Protein AF-0000000085026449 (afdb_homodimer)

Nearest PDB structures (foldseek):
  7ogw-assembly1_A  TM=5.507E-01  e=2.846E-02  Neisseria meningitidis
  4y91-assembly1_F  TM=5.673E-01  e=2.846E-02  Thermotoga maritima MSB8
  5szd-assembly1_A  TM=5.325E-01  e=5.396E-02  Aquifex aeolicus VF5
  6gwk-assembly1_C  TM=5.387E-01  e=1.240E-01  Caulobacter vibrioides CB15
  6gwk-assembly3_O  TM=5.456E-01  e=1.820E-01  Caulobacter vibrioides CB15

Solvent-accessible surface area (backbone atoms only — not comparable to full-atom values): 14171 Å² total; per-residue (Å²): 128,82,81,78,79,78,78,77,77,77,72,73,76,72,74,71,73,73,70,71,75,76,74,73,50,64,68,58,50,49,51,51,48,53,51,46,43,58,55,47,66,69,49,51,71,71,50,47,51,53,51,51,51,42,50,50,52,35,52,49,50,53,36,32,56,45,26,65,76,55,50,61,69,40,40,32,35,34,64,46,97,86,67,45,78,44,68,32,30,29,69,40,71,47,65,66,32,27,32,32,31,62,92,82,53,78,45,79,38,53,35,84,59,50,40,80,55,78,82,128,130,82,83,78,80,76,78,77,75,77,72,73,74,72,74,70,74,74,69,73,73,75,74,71,51,64,66,58,51,50,52,51,48,52,50,48,44,57,56,48,66,68,51,50,72,71,51,47,51,51,51,52,50,41,50,51,53,35,51,49,50,53,35,32,56,45,25,66,74,56,50,61,72,40,40,32,34,35,64,46,95,85,68,45,76,44,68,30,29,29,69,39,69,45,63,66,32,29,32,32,30,61,90,84,51,78,45,80,39,52,34,85,59,50,40,79,55,80,84,129

Foldseek 3Di:
DPPDDPPPPPPPPPPPPPPPDPPPPPVVVVVVVVVVVVVVVPDDPVVVVVVVVVVVVVVLVVQQVLLVVDDFQFWKWFQDPVRDIDIFTFHDGDSQWTWTDPPVDIDTHRSVRIDTDDDD/DPPPDDPPPPPPPPPPPPPPDPPPPPVVVVVVVVVVVVVVVPDDPVVVVVVVVVVVVVVLVVQQVLLVVDDFQFKKWFADPVRDIDIFTFHDGDSQWTWTDPPVDIDTHRSVRIDTDDDD

pLDDT: mean 83.06, std 21.2, range [33.56, 98.5]

Sequence (240 aa):
MPPKKRKQDDSDAEATDAKPAPEIDKAQMRRSIAFITQCISRCTQEELDLVLEAVDKRQDRLLLLAANAFKPGDTVTWTDKRGNQERGTVKKVNQKTVAVTNHHAEWTISPVLLKKVERKMPPKKRKQDDSDAEATDAKPAPEIDKAQMRRSIAFITQCISRCTQEELDLVLEAVDKRQDRLLLLAANAFKPGDTVTWTDKRGNQERGTVKKVNQKTVAVTNHHAEWTISPVLLKKVERK

Structure (mmCIF, N/CA/C/O backbone):
data_AF-0000000085026449-model_v1
#
loop_
_entity.id
_entity.type
_entity.pdbx_description
1 polymer 'KOW domain-containing protein'
#
loop_
_atom_site.group_PDB
_atom_site.id
_atom_site.type_symbol
_atom_site.label_atom_id
_atom_site.label_alt_id
_atom_site.label_comp_id
_atom_site.label_asym_id
_atom_site.label_entity_id
_atom_site.label_seq_id
_atom_site.pdbx_PDB_ins_code
_atom_site.Cartn_x
_atom_site.Cartn_y
_atom_site.Cartn_z
_atom_site.occupancy
_atom_site.B_iso_or_equiv
_atom_site.auth_seq_id
_atom_site.auth_comp_id
_atom_site.auth_asym_id
_atom_site.auth_atom_id
_atom_site.pdbx_PDB_model_num
ATOM 1 N N . MET A 1 1 ? 16.594 -62.875 -46.812 1 36.5 1 MET A N 1
ATOM 2 C CA . MET A 1 1 ? 17.484 -61.75 -46.531 1 36.5 1 MET A CA 1
ATOM 3 C C . MET A 1 1 ? 17 -61 -45.281 1 36.5 1 MET A C 1
ATOM 5 O O . MET A 1 1 ? 15.828 -60.656 -45.188 1 36.5 1 MET A O 1
ATOM 9 N N . PRO A 1 2 ? 17.594 -61.156 -44.094 1 47.72 2 PRO A N 1
ATOM 10 C CA . PRO A 1 2 ? 17.031 -60.719 -42.812 1 47.72 2 PRO A CA 1
ATOM 11 C C . PRO A 1 2 ? 16.797 -59.188 -42.75 1 47.72 2 PRO A C 1
ATOM 13 O O . PRO A 1 2 ? 17.484 -58.438 -43.438 1 47.72 2 PRO A O 1
ATOM 16 N N . PRO A 1 3 ? 15.516 -58.781 -42.5 1 48.47 3 PRO A N 1
ATOM 17 C CA . PRO A 1 3 ? 15.188 -57.344 -42.531 1 48.47 3 PRO A CA 1
ATOM 18 C C . PRO A 1 3 ? 16.125 -56.5 -41.688 1 48.47 3 PRO A C 1
ATOM 20 O O . PRO A 1 3 ? 16.703 -57 -40.719 1 48.47 3 PRO A O 1
ATOM 23 N N . LYS A 1 4 ? 16.797 -55.438 -42.25 1 46.06 4 LYS A N 1
ATOM 24 C CA . LYS A 1 4 ? 17.734 -54.5 -41.688 1 46.06 4 LYS A CA 1
ATOM 25 C C . LYS A 1 4 ? 17.141 -53.781 -40.469 1 46.06 4 LYS A C 1
ATOM 27 O O . LYS A 1 4 ? 15.977 -53.406 -40.469 1 46.06 4 LYS A O 1
ATOM 32 N N . LYS A 1 5 ? 17.703 -54.094 -39.281 1 46.94 5 LYS A N 1
ATOM 33 C CA . LYS A 1 5 ? 17.438 -53.469 -38 1 46.94 5 LYS A CA 1
ATOM 34 C C . LYS A 1 5 ? 17.484 -51.938 -38.125 1 46.94 5 LYS A C 1
ATOM 36 O O . LYS A 1 5 ? 18.484 -51.375 -38.594 1 46.94 5 LYS A O 1
ATOM 41 N N . ARG A 1 6 ? 16.297 -51.281 -38.25 1 45.19 6 ARG A N 1
ATOM 42 C CA . ARG A 1 6 ? 16.234 -49.844 -38.25 1 45.19 6 ARG A CA 1
ATOM 43 C C . ARG A 1 6 ? 16.906 -49.281 -37 1 45.19 6 ARG A C 1
ATOM 45 O O . ARG A 1 6 ? 16.594 -49.688 -35.875 1 45.19 6 ARG A O 1
ATOM 52 N N . LYS A 1 7 ? 18.094 -48.656 -37.125 1 40.81 7 LYS A N 1
ATOM 53 C CA . LYS A 1 7 ? 18.844 -47.906 -36.125 1 40.81 7 LYS A CA 1
ATOM 54 C C . LYS A 1 7 ? 17.984 -46.812 -35.5 1 40.81 7 LYS A C 1
ATOM 56 O O . LYS A 1 7 ? 17.391 -46 -36.219 1 40.81 7 LYS A O 1
ATOM 61 N N . GLN A 1 8 ? 17.375 -47.094 -34.344 1 33.56 8 GLN A N 1
ATOM 62 C CA . GLN A 1 8 ? 16.688 -46.125 -33.5 1 33.56 8 GLN A CA 1
ATOM 63 C C . GLN A 1 8 ? 17.594 -44.938 -33.188 1 33.56 8 GLN A C 1
ATOM 65 O O . GLN A 1 8 ? 18.656 -45.125 -32.594 1 33.56 8 GLN A O 1
ATOM 70 N N . ASP A 1 9 ? 17.719 -43.938 -34.031 1 35.53 9 ASP A N 1
ATOM 71 C CA . ASP A 1 9 ? 18.391 -42.656 -33.781 1 35.53 9 ASP A CA 1
ATOM 72 C C . ASP A 1 9 ? 17.922 -42.062 -32.438 1 35.53 9 ASP A C 1
ATOM 74 O O . ASP A 1 9 ? 16.734 -41.75 -32.281 1 35.53 9 ASP A O 1
ATOM 78 N N . ASP A 1 10 ? 18.484 -42.469 -31.297 1 37.34 10 ASP A N 1
ATOM 79 C CA . ASP A 1 10 ? 18.344 -41.812 -30 1 37.34 10 ASP A CA 1
ATOM 80 C C . ASP A 1 10 ? 18.609 -40.312 -30.125 1 37.34 10 ASP A C 1
ATOM 82 O O . ASP A 1 10 ? 19.766 -39.906 -30.25 1 37.34 10 ASP A O 1
ATOM 86 N N . SER A 1 11 ? 17.812 -39.594 -30.891 1 37.12 11 SER A N 1
ATOM 87 C CA . SER A 1 11 ? 17.953 -38.156 -30.844 1 37.12 11 SER A CA 1
ATOM 88 C C . SER A 1 11 ? 17.953 -37.656 -29.406 1 37.12 11 SER A C 1
ATOM 90 O O . SER A 1 11 ? 16.953 -37.812 -28.688 1 37.12 11 SER A O 1
ATOM 92 N N . ASP A 1 12 ? 19.094 -37.688 -28.734 1 36.72 12 ASP A N 1
ATOM 93 C CA . ASP A 1 12 ? 19.328 -37 -27.469 1 36.72 12 ASP A CA 1
ATOM 94 C C . ASP A 1 12 ? 18.688 -35.625 -27.469 1 36.72 12 ASP A C 1
ATOM 96 O O . ASP A 1 12 ? 19.047 -34.781 -28.281 1 36.72 12 ASP A O 1
ATOM 100 N N . ALA A 1 13 ? 17.344 -35.531 -27.172 1 40.5 13 ALA A N 1
ATOM 101 C CA . ALA A 1 13 ? 16.734 -34.25 -26.828 1 40.5 13 ALA A CA 1
ATOM 102 C C . ALA A 1 13 ? 17.656 -33.438 -25.938 1 40.5 13 ALA A C 1
ATOM 104 O O . ALA A 1 13 ? 18.031 -33.875 -24.859 1 40.5 13 ALA A O 1
ATOM 105 N N . GLU A 1 14 ? 18.625 -32.688 -26.562 1 40.47 14 GLU A N 1
ATOM 106 C CA . GLU A 1 14 ? 19.391 -31.688 -25.828 1 40.47 14 GLU A CA 1
ATOM 107 C C . GLU A 1 14 ? 18.5 -30.891 -24.891 1 40.47 14 GLU A C 1
ATOM 109 O O . GLU A 1 14 ? 17.547 -30.25 -25.328 1 40.47 14 GLU A O 1
ATOM 114 N N . ALA A 1 15 ? 18.25 -31.391 -23.656 1 41.84 15 ALA A N 1
ATOM 115 C CA . ALA A 1 15 ? 17.719 -30.531 -22.609 1 41.84 15 ALA A CA 1
ATOM 116 C C . ALA A 1 15 ? 18.281 -29.125 -22.703 1 41.84 15 ALA A C 1
ATOM 118 O O . ALA A 1 15 ? 19.5 -28.922 -22.578 1 41.84 15 ALA A O 1
ATOM 119 N N . THR A 1 16 ? 17.734 -28.328 -23.641 1 40.38 16 THR A N 1
ATOM 120 C CA . THR A 1 16 ? 18.094 -26.922 -23.625 1 40.38 16 THR A CA 1
ATOM 121 C C . THR A 1 16 ? 18.141 -26.391 -22.188 1 40.38 16 THR A C 1
ATOM 123 O O . THR A 1 16 ? 17.156 -26.5 -21.453 1 40.38 16 THR A O 1
ATOM 126 N N . ASP A 1 17 ? 19.234 -26.438 -21.547 1 39.75 17 ASP A N 1
ATOM 127 C CA . ASP A 1 17 ? 19.469 -25.703 -20.297 1 39.75 17 ASP A CA 1
ATOM 128 C C . ASP A 1 17 ? 18.844 -24.312 -20.359 1 39.75 17 ASP A C 1
ATOM 130 O O . ASP A 1 17 ? 19.312 -23.453 -21.094 1 39.75 17 ASP A O 1
ATOM 134 N N . ALA A 1 18 ? 17.484 -24.156 -20.391 1 43.53 18 ALA A N 1
ATOM 135 C CA . ALA A 1 18 ? 16.953 -22.812 -20.203 1 43.53 18 ALA A CA 1
ATOM 136 C C . ALA A 1 18 ? 17.797 -22.031 -19.188 1 43.53 18 ALA A C 1
ATOM 138 O O . ALA A 1 18 ? 17.969 -22.453 -18.047 1 43.53 18 ALA A O 1
ATOM 139 N N . LYS A 1 19 ? 18.828 -21.328 -19.609 1 47.06 19 LYS A N 1
ATOM 140 C CA . LYS A 1 19 ? 19.609 -20.422 -18.781 1 47.06 19 LYS A CA 1
ATOM 141 C C . LYS A 1 19 ? 18.703 -19.672 -17.797 1 47.06 19 LYS A C 1
ATOM 143 O O . LYS A 1 19 ? 17.641 -19.172 -18.172 1 47.06 19 LYS A O 1
ATOM 148 N N . PRO A 1 20 ? 18.797 -19.938 -16.469 1 46.19 20 PRO A N 1
ATOM 149 C CA . PRO A 1 20 ? 17.969 -19.172 -15.531 1 46.19 20 PRO A CA 1
ATOM 150 C C . PRO A 1 20 ? 17.891 -17.688 -15.898 1 46.19 20 PRO A C 1
ATOM 152 O O . PRO A 1 20 ? 18.812 -17.156 -16.516 1 46.19 20 PRO A O 1
ATOM 155 N N . ALA A 1 21 ? 16.641 -17.125 -15.984 1 49.94 21 ALA A N 1
ATOM 156 C CA . ALA A 1 21 ? 16.422 -15.695 -16.172 1 49.94 21 ALA A CA 1
ATOM 157 C C . ALA A 1 21 ? 17.547 -14.875 -15.555 1 49.94 21 ALA A C 1
ATOM 159 O O . ALA A 1 21 ? 18.156 -15.297 -14.57 1 49.94 21 ALA A O 1
ATOM 160 N N . PRO A 1 22 ? 18.234 -14.055 -16.266 1 47.03 22 PRO A N 1
ATOM 161 C CA . PRO A 1 22 ? 19.328 -13.242 -15.742 1 47.03 22 PRO A CA 1
ATOM 162 C C . PRO A 1 22 ? 19.078 -12.766 -14.312 1 47.03 22 PRO A C 1
ATOM 164 O O . PRO A 1 22 ? 17.953 -12.438 -13.961 1 47.03 22 PRO A O 1
ATOM 167 N N . GLU A 1 23 ? 19.719 -13.305 -13.305 1 51.03 23 GLU A N 1
ATOM 168 C CA . GLU A 1 23 ? 19.734 -12.727 -11.961 1 51.03 23 GLU A CA 1
ATOM 169 C C . GLU A 1 23 ? 19.625 -11.211 -12.016 1 51.03 23 GLU A C 1
ATOM 171 O O . GLU A 1 23 ? 20.469 -10.539 -12.625 1 51.03 23 GLU A O 1
ATOM 176 N N . ILE A 1 24 ? 18.453 -10.734 -12.211 1 55.91 24 ILE A N 1
ATOM 177 C CA . ILE A 1 24 ? 18.328 -9.297 -12.031 1 55.91 24 ILE A CA 1
ATOM 178 C C . ILE A 1 24 ? 19.312 -8.812 -10.977 1 55.91 24 ILE A C 1
ATOM 180 O O . ILE A 1 24 ? 19.344 -9.328 -9.859 1 55.91 24 ILE A O 1
ATOM 184 N N . ASP A 1 25 ? 20.359 -8.148 -11.414 1 66.12 25 ASP A N 1
ATOM 185 C CA . ASP A 1 25 ? 21.406 -7.574 -10.578 1 66.12 25 ASP A CA 1
ATOM 186 C C . ASP A 1 25 ? 20.812 -6.863 -9.367 1 66.12 25 ASP A C 1
ATOM 188 O O . ASP A 1 25 ? 20.047 -5.914 -9.508 1 66.12 25 ASP A O 1
ATOM 192 N N . LYS A 1 26 ? 20.766 -7.621 -8.289 1 72.31 26 LYS A N 1
ATOM 193 C CA . LYS A 1 26 ? 20.359 -7.059 -7.004 1 72.31 26 LYS A CA 1
ATOM 194 C C . LYS A 1 26 ? 20.781 -5.598 -6.883 1 72.31 26 LYS A C 1
ATOM 196 O O . LYS A 1 26 ? 20.047 -4.777 -6.324 1 72.31 26 LYS A O 1
ATOM 201 N N . ALA A 1 27 ? 21.938 -5.344 -7.445 1 75.69 27 ALA A N 1
ATOM 202 C CA . ALA A 1 27 ? 22.422 -3.965 -7.383 1 75.69 27 ALA A CA 1
ATOM 203 C C . ALA A 1 27 ? 21.531 -3.033 -8.195 1 75.69 27 ALA A C 1
ATOM 205 O O . ALA A 1 27 ? 21.234 -1.917 -7.766 1 75.69 27 ALA A O 1
ATOM 206 N N . GLN A 1 28 ? 21.109 -3.453 -9.398 1 75.38 28 GLN A N 1
ATOM 207 C CA . GLN A 1 28 ? 20.219 -2.641 -10.227 1 75.38 28 GLN A CA 1
ATOM 208 C C . GLN A 1 28 ? 18.844 -2.494 -9.586 1 75.38 28 GLN A C 1
ATOM 210 O O . GLN A 1 28 ? 18.234 -1.427 -9.656 1 75.38 28 GLN A O 1
ATOM 215 N N . MET A 1 29 ? 18.516 -3.537 -8.945 1 77 29 MET A N 1
ATOM 216 C CA . MET A 1 29 ? 17.219 -3.516 -8.258 1 77 29 MET A CA 1
ATOM 217 C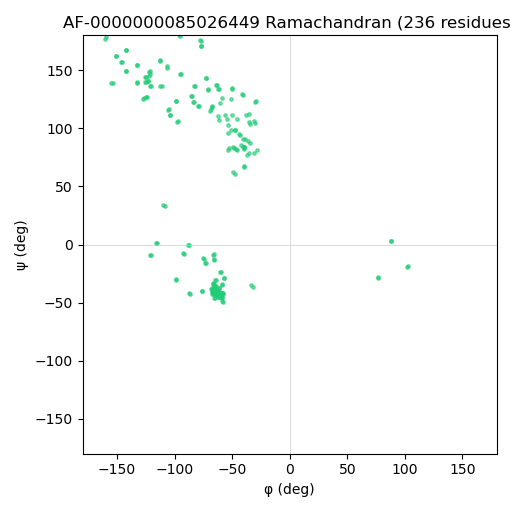 C . MET A 1 29 ? 17.234 -2.486 -7.129 1 77 29 MET A C 1
ATOM 219 O O . MET A 1 29 ? 16.266 -1.749 -6.953 1 77 29 MET A O 1
ATOM 223 N N . ARG A 1 30 ? 18.359 -2.533 -6.5 1 80 30 ARG A N 1
ATOM 224 C CA . ARG A 1 30 ? 18.484 -1.598 -5.383 1 80 30 ARG A CA 1
ATOM 225 C C . ARG A 1 30 ? 18.469 -0.155 -5.879 1 80 30 ARG A C 1
ATOM 227 O O . ARG A 1 30 ? 17.891 0.723 -5.242 1 80 30 ARG A O 1
ATOM 234 N N . ARG A 1 31 ? 19.109 0.043 -7 1 84.06 31 ARG A N 1
ATOM 235 C CA . ARG A 1 31 ? 19.141 1.397 -7.543 1 84.06 31 ARG A CA 1
ATOM 236 C C . ARG A 1 31 ? 17.766 1.844 -8.008 1 84.06 31 ARG A C 1
ATOM 238 O O . ARG A 1 31 ? 17.375 2.998 -7.805 1 84.06 31 ARG A O 1
ATOM 245 N N . SER A 1 32 ? 17.078 0.877 -8.57 1 85.62 32 SER A N 1
ATOM 246 C CA . SER A 1 32 ? 15.727 1.189 -9.039 1 85.62 32 SER A CA 1
ATOM 247 C C . SER A 1 32 ? 14.797 1.516 -7.875 1 85.62 32 SER A C 1
ATOM 249 O O . SER A 1 32 ? 14.008 2.461 -7.945 1 85.62 32 SER A O 1
ATOM 251 N N . ILE A 1 33 ? 15.039 0.842 -6.797 1 92.06 33 ILE A N 1
ATOM 252 C CA . ILE A 1 33 ? 14.156 1.049 -5.656 1 92.06 33 ILE A CA 1
ATOM 253 C C . ILE A 1 33 ? 14.492 2.375 -4.977 1 92.06 33 ILE A C 1
ATOM 255 O O . ILE A 1 33 ? 13.594 3.094 -4.527 1 92.06 33 ILE A O 1
ATOM 259 N N . ALA A 1 34 ? 15.75 2.619 -4.906 1 92.44 34 ALA A N 1
ATOM 260 C CA . ALA A 1 34 ? 16.172 3.895 -4.332 1 92.44 34 ALA A CA 1
ATOM 261 C C . ALA A 1 34 ? 15.562 5.066 -5.102 1 92.44 34 ALA A C 1
ATOM 263 O O . ALA A 1 34 ? 15.094 6.035 -4.504 1 92.44 34 ALA A O 1
ATOM 264 N N . PHE A 1 35 ? 15.562 4.918 -6.359 1 91.31 35 PHE A N 1
ATOM 265 C CA . PHE A 1 35 ? 14.992 5.961 -7.207 1 91.31 35 PHE A CA 1
ATOM 266 C C . PHE A 1 35 ? 13.492 6.074 -6.984 1 91.31 35 PHE A C 1
ATOM 268 O O . PHE A 1 35 ? 12.961 7.18 -6.828 1 91.31 35 PHE A O 1
ATOM 275 N N . ILE A 1 36 ? 12.781 5.02 -6.945 1 95.19 36 ILE A N 1
ATOM 276 C CA . ILE A 1 36 ? 11.336 5 -6.73 1 95.19 36 ILE A CA 1
ATOM 277 C C . ILE A 1 36 ? 11.008 5.641 -5.383 1 95.19 36 ILE A C 1
ATOM 279 O O . ILE A 1 36 ? 10.102 6.473 -5.293 1 95.19 36 ILE A O 1
ATOM 283 N N . THR A 1 37 ? 11.828 5.305 -4.434 1 95.12 37 THR A N 1
ATOM 284 C CA . THR A 1 37 ? 11.602 5.832 -3.09 1 95.12 37 THR A CA 1
ATOM 285 C C . THR A 1 37 ? 11.773 7.348 -3.064 1 95.12 37 THR A C 1
ATOM 287 O O . THR A 1 37 ? 11 8.055 -2.42 1 95.12 37 THR A O 1
ATOM 290 N N . GLN A 1 38 ? 12.758 7.781 -3.73 1 93.94 38 GLN A N 1
ATOM 291 C CA . GLN A 1 38 ? 12.984 9.219 -3.812 1 93.94 38 GLN A CA 1
ATOM 292 C C . GLN A 1 38 ? 11.797 9.922 -4.473 1 93.94 38 GLN A C 1
ATOM 294 O O . GLN A 1 38 ? 11.359 10.984 -4.012 1 93.94 38 GLN A O 1
ATOM 299 N N . CYS A 1 39 ? 11.32 9.367 -5.5 1 94.56 39 CYS A N 1
ATOM 300 C CA . CYS A 1 39 ? 10.172 9.945 -6.18 1 94.56 39 CYS A CA 1
ATOM 301 C C . CYS A 1 39 ? 8.938 9.93 -5.273 1 94.56 39 CYS A C 1
ATOM 303 O O . CYS A 1 39 ? 8.203 10.914 -5.211 1 94.56 39 CYS A O 1
ATOM 305 N N . ILE A 1 40 ? 8.773 8.875 -4.555 1 96.88 40 ILE A N 1
ATOM 306 C CA . ILE A 1 40 ? 7.609 8.703 -3.697 1 96.88 40 ILE A CA 1
ATOM 307 C C . ILE A 1 40 ? 7.625 9.758 -2.592 1 96.88 40 ILE A C 1
ATOM 309 O O . ILE A 1 40 ? 6.57 10.25 -2.178 1 96.88 40 ILE A O 1
ATOM 313 N N . SER A 1 41 ? 8.82 10.148 -2.203 1 95.31 41 SER A N 1
ATOM 314 C CA . SER A 1 41 ? 8.961 11.102 -1.104 1 95.31 41 SER A CA 1
ATOM 315 C C . SER A 1 41 ? 8.398 12.469 -1.479 1 95.31 41 SER A C 1
ATOM 317 O O . SER A 1 41 ? 8.195 13.32 -0.614 1 95.31 41 SER A O 1
ATOM 319 N N . ARG A 1 42 ? 8.039 12.703 -2.676 1 93.25 42 ARG A N 1
ATOM 320 C CA . ARG A 1 42 ? 7.531 13.992 -3.137 1 93.25 42 ARG A CA 1
ATOM 321 C C . ARG A 1 42 ? 6.082 13.867 -3.598 1 93.25 42 ARG A C 1
ATOM 323 O O . ARG A 1 42 ? 5.473 14.859 -4.008 1 93.25 42 ARG A O 1
ATOM 330 N N . CYS A 1 43 ? 5.559 12.773 -3.5 1 94.88 43 CYS A N 1
ATOM 331 C CA . CYS A 1 43 ? 4.223 12.516 -4.023 1 94.88 43 CYS A CA 1
ATOM 332 C C . CYS A 1 43 ? 3.158 13.18 -3.154 1 94.88 43 CYS A C 1
ATOM 334 O O . CYS A 1 43 ? 3.297 13.227 -1.931 1 94.88 43 CYS A O 1
ATOM 336 N N . THR A 1 44 ? 2.186 13.648 -3.822 1 94.06 44 THR A N 1
ATOM 337 C CA . THR A 1 44 ? 0.969 14.07 -3.143 1 94.06 44 THR A CA 1
ATOM 338 C C . THR A 1 44 ? 0.123 12.867 -2.738 1 94.06 44 THR A C 1
ATOM 340 O O . THR A 1 44 ? 0.426 11.734 -3.119 1 94.06 44 THR A O 1
ATOM 343 N N . GLN A 1 45 ? -0.865 13.109 -1.984 1 94.5 45 GLN A N 1
ATOM 344 C CA . GLN A 1 45 ? -1.763 12.023 -1.594 1 94.5 45 GLN A CA 1
ATOM 345 C C . GLN A 1 45 ? -2.406 11.375 -2.814 1 94.5 45 GLN A C 1
ATOM 347 O O . GLN A 1 45 ? -2.531 10.156 -2.879 1 94.5 45 GLN A O 1
ATOM 352 N N . GLU A 1 46 ? -2.791 12.219 -3.701 1 93.81 46 GLU A N 1
ATOM 353 C CA . GLU A 1 46 ? -3.4 11.695 -4.922 1 93.81 46 GLU A CA 1
ATOM 354 C C . GLU A 1 46 ? -2.438 10.773 -5.668 1 93.81 46 GLU A C 1
ATOM 356 O O . GLU A 1 46 ? -2.84 9.727 -6.168 1 93.81 46 GLU A O 1
ATOM 361 N N . GLU A 1 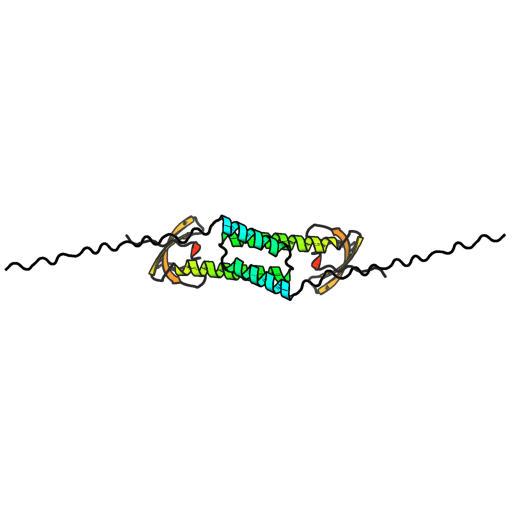47 ? -1.26 11.172 -5.738 1 95 47 GLU A N 1
ATOM 362 C CA . GLU A 1 47 ? -0.243 10.367 -6.406 1 95 47 GLU A CA 1
ATOM 363 C C . GLU A 1 47 ? 0.028 9.07 -5.645 1 95 47 GLU A C 1
ATOM 365 O O . GLU A 1 47 ? 0.239 8.023 -6.25 1 95 47 GLU A O 1
ATOM 370 N N . LEU A 1 48 ? 0.088 9.086 -4.344 1 97.75 48 LEU A N 1
ATOM 371 C CA . LEU A 1 48 ? 0.293 7.895 -3.529 1 97.75 48 LEU A CA 1
ATOM 372 C C . LEU A 1 48 ? -0.805 6.867 -3.783 1 97.75 48 LEU A C 1
ATOM 374 O O . LEU A 1 48 ? -0.545 5.66 -3.789 1 97.75 48 LEU A O 1
ATOM 378 N N . ASP A 1 49 ? -1.971 7.414 -4.023 1 97.31 49 ASP A N 1
ATOM 379 C CA . ASP A 1 49 ? -3.08 6.52 -4.348 1 97.31 49 ASP A CA 1
ATOM 380 C C . ASP A 1 49 ? -2.814 5.762 -5.648 1 97.31 49 ASP A C 1
ATOM 382 O O . ASP A 1 49 ? -3.111 4.57 -5.746 1 97.31 49 ASP A O 1
ATOM 386 N N . LEU A 1 50 ? -2.301 6.449 -6.566 1 96.75 50 LEU A N 1
ATOM 387 C CA . LEU A 1 50 ? -1.976 5.816 -7.84 1 96.75 50 LEU A CA 1
ATOM 388 C C . LEU A 1 50 ? -0.85 4.801 -7.672 1 96.75 50 LEU A C 1
ATOM 390 O O . LEU A 1 50 ? -0.861 3.744 -8.305 1 96.75 50 LEU A O 1
ATOM 394 N N . VAL A 1 51 ? 0.117 5.125 -6.867 1 98.12 51 VAL A N 1
ATOM 395 C CA . VAL A 1 51 ? 1.206 4.199 -6.582 1 98.12 51 VAL A CA 1
ATOM 396 C C . VAL A 1 51 ? 0.646 2.918 -5.965 1 98.12 51 VAL A C 1
ATOM 398 O O . VAL A 1 51 ? 1.001 1.813 -6.383 1 98.12 51 VAL A O 1
ATOM 401 N N . LEU A 1 52 ? -0.249 3.082 -5.023 1 98.44 52 LEU A N 1
ATOM 402 C CA . LEU A 1 52 ? -0.837 1.929 -4.348 1 98.44 52 LEU A CA 1
A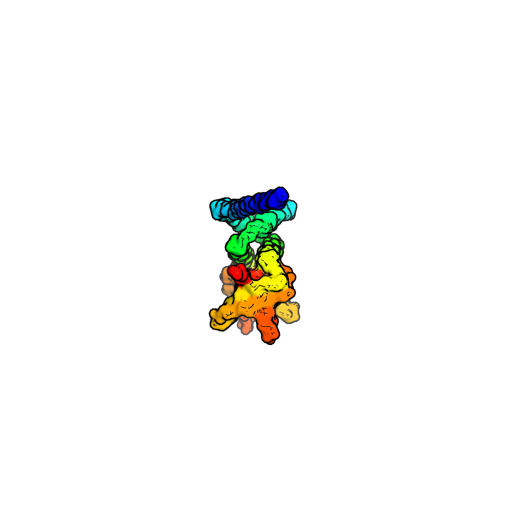TOM 403 C C . LEU A 1 52 ? -1.641 1.079 -5.324 1 98.44 52 LEU A C 1
ATOM 405 O O . LEU A 1 52 ? -1.628 -0.151 -5.242 1 98.44 52 LEU A O 1
ATOM 409 N N . GLU A 1 53 ? -2.279 1.73 -6.242 1 98.31 53 GLU A N 1
ATOM 410 C CA . GLU A 1 53 ? -2.996 1 -7.285 1 98.31 53 GLU A CA 1
ATOM 411 C C . GLU A 1 53 ? -2.039 0.177 -8.141 1 98.31 53 GLU A C 1
ATOM 413 O O . GLU A 1 53 ? -2.332 -0.973 -8.477 1 98.31 53 GLU A O 1
ATOM 418 N N . ALA A 1 54 ? -0.968 0.77 -8.477 1 98.19 54 ALA A N 1
ATOM 419 C CA . ALA A 1 54 ? 0.042 0.077 -9.273 1 98.19 54 ALA A CA 1
ATOM 420 C C . ALA A 1 54 ? 0.601 -1.129 -8.523 1 98.19 54 ALA A C 1
ATOM 422 O O . ALA A 1 54 ? 0.859 -2.176 -9.125 1 98.19 54 ALA A O 1
ATOM 423 N N . VAL A 1 55 ? 0.845 -0.959 -7.258 1 98.5 55 VAL A N 1
ATOM 424 C CA . VAL A 1 55 ? 1.338 -2.062 -6.438 1 98.5 55 VAL A CA 1
ATOM 425 C C . VAL A 1 55 ? 0.326 -3.207 -6.449 1 98.5 55 VAL A C 1
ATOM 427 O O . VAL A 1 55 ? 0.699 -4.371 -6.609 1 98.5 55 VAL A O 1
ATOM 430 N N . ASP A 1 56 ? -0.927 -2.865 -6.297 1 98.25 56 ASP A N 1
ATOM 431 C CA . ASP A 1 56 ? -1.982 -3.875 -6.312 1 98.25 56 ASP A CA 1
ATOM 432 C C . ASP A 1 56 ? -1.97 -4.66 -7.625 1 98.25 56 ASP A C 1
ATOM 434 O O . ASP A 1 56 ? -2.031 -5.891 -7.617 1 98.25 56 ASP A O 1
ATOM 438 N N . LYS A 1 57 ? -1.941 -3.932 -8.664 1 98.12 57 LYS A N 1
ATOM 439 C CA . LYS A 1 57 ? -1.905 -4.562 -9.984 1 98.12 57 LYS A CA 1
ATOM 440 C C . LYS A 1 57 ? -0.686 -5.473 -10.117 1 98.12 57 LYS A C 1
ATOM 442 O O . LYS A 1 57 ? -0.783 -6.57 -10.672 1 98.12 57 LYS A O 1
ATOM 447 N N . ARG A 1 58 ? 0.445 -5.031 -9.648 1 98.06 58 ARG A N 1
ATOM 448 C CA . ARG A 1 58 ? 1.667 -5.824 -9.719 1 98.06 58 ARG A CA 1
ATOM 449 C C . ARG A 1 58 ? 1.55 -7.086 -8.875 1 98.06 58 ARG A C 1
ATOM 451 O O . ARG A 1 58 ? 1.996 -8.156 -9.281 1 98.06 58 ARG A O 1
ATOM 458 N N . GLN A 1 59 ? 0.958 -6.984 -7.758 1 97.31 59 GLN A N 1
ATOM 459 C CA . GLN A 1 59 ? 0.747 -8.156 -6.906 1 97.31 59 GLN A CA 1
ATOM 460 C C . GLN A 1 59 ? -0.164 -9.172 -7.59 1 97.31 59 GLN A C 1
ATOM 462 O O . GLN A 1 59 ? 0.102 -10.375 -7.547 1 97.31 59 GLN A O 1
ATOM 467 N N . ASP A 1 60 ? -1.188 -8.641 -8.195 1 96.94 60 ASP A N 1
ATOM 468 C CA . ASP A 1 60 ? -2.068 -9.516 -8.961 1 96.94 60 ASP A CA 1
ATOM 469 C C . ASP A 1 60 ? -1.298 -10.242 -10.062 1 96.94 60 ASP A C 1
ATOM 471 O O . ASP A 1 60 ? -1.502 -11.438 -10.289 1 96.94 60 ASP A O 1
ATOM 475 N N . ARG A 1 61 ? -0.544 -9.492 -10.695 1 97.06 61 ARG A N 1
ATOM 476 C CA . ARG A 1 61 ? 0.234 -10.062 -11.789 1 97.06 61 ARG A CA 1
ATOM 477 C C . ARG A 1 61 ? 1.176 -11.148 -11.273 1 97.06 61 ARG A C 1
ATOM 479 O O . ARG A 1 61 ? 1.342 -12.188 -11.922 1 97.06 61 ARG A O 1
ATOM 486 N N . LEU A 1 62 ? 1.774 -10.93 -10.164 1 96.31 62 LEU A N 1
ATOM 487 C CA . LEU A 1 62 ? 2.672 -11.922 -9.578 1 96.31 62 LEU A CA 1
ATOM 488 C C . LEU A 1 62 ? 1.917 -13.195 -9.219 1 96.31 62 LEU A C 1
ATOM 490 O O . LEU A 1 62 ? 2.43 -14.297 -9.406 1 96.31 62 LEU A O 1
ATOM 494 N N . LEU A 1 63 ? 0.687 -13.031 -8.711 1 96.25 63 LEU A N 1
ATOM 495 C CA . LEU A 1 63 ? -0.148 -14.18 -8.391 1 96.25 63 LEU A CA 1
ATOM 496 C C . LEU A 1 63 ? -0.52 -14.953 -9.648 1 96.25 63 LEU A C 1
ATOM 498 O O . LEU A 1 63 ? -0.501 -16.188 -9.656 1 96.25 63 LEU A O 1
ATOM 502 N N . LEU A 1 64 ? -0.855 -14.172 -10.641 1 96.44 64 LEU A N 1
ATOM 503 C CA . LEU A 1 64 ? -1.207 -14.789 -11.914 1 96.44 64 LEU A CA 1
ATOM 504 C C . LEU A 1 64 ? -0.042 -15.602 -12.469 1 96.44 64 LEU A C 1
ATOM 506 O O . LEU A 1 64 ? -0.234 -16.719 -12.945 1 96.44 64 LEU A O 1
ATOM 510 N N . LEU A 1 65 ? 1.146 -15.062 -12.398 1 95.31 65 LEU A N 1
ATOM 511 C CA . LEU A 1 65 ? 2.336 -15.766 -12.867 1 95.31 65 LEU A CA 1
ATOM 512 C C . LEU A 1 65 ? 2.553 -17.047 -12.07 1 95.31 65 LEU A C 1
ATOM 514 O O . LEU A 1 65 ? 2.883 -18.094 -12.641 1 95.31 65 LEU A O 1
ATOM 518 N N . ALA A 1 66 ? 2.422 -16.984 -10.773 1 95.81 66 ALA A N 1
ATOM 519 C CA . ALA A 1 66 ? 2.549 -18.172 -9.922 1 95.81 66 ALA A CA 1
ATOM 520 C C . ALA A 1 66 ? 1.491 -19.219 -10.273 1 95.81 66 ALA A C 1
ATOM 522 O O . ALA A 1 66 ? 1.786 -20.406 -10.328 1 95.81 66 ALA A O 1
ATOM 523 N N . ALA A 1 67 ? 0.257 -18.766 -10.477 1 96.62 67 ALA A N 1
ATOM 524 C CA . ALA A 1 67 ? -0.838 -19.672 -10.812 1 96.62 67 ALA A CA 1
ATOM 525 C C . ALA A 1 67 ? -0.569 -20.391 -12.125 1 96.62 67 ALA A C 1
ATOM 527 O O . ALA A 1 67 ? -0.903 -21.578 -12.273 1 96.62 67 ALA A O 1
ATOM 528 N N . ASN A 1 68 ? 0.015 -19.719 -13.078 1 95.62 68 ASN A N 1
ATOM 529 C CA . ASN A 1 68 ? 0.271 -20.266 -14.406 1 95.62 68 ASN A CA 1
ATOM 530 C C . ASN A 1 68 ? 1.283 -21.406 -14.359 1 95.62 68 ASN A C 1
ATOM 532 O O . ASN A 1 68 ? 1.485 -22.109 -15.352 1 95.62 68 ASN A O 1
ATOM 536 N N . ALA A 1 69 ? 1.912 -21.516 -13.281 1 95.12 69 ALA A N 1
ATOM 537 C CA . ALA A 1 69 ? 2.85 -22.625 -13.117 1 95.12 69 ALA A CA 1
ATOM 538 C C . ALA A 1 69 ? 2.111 -23.938 -12.898 1 95.12 69 ALA A C 1
ATOM 540 O O . ALA A 1 69 ? 2.713 -25.016 -12.945 1 95.12 69 ALA A O 1
ATOM 541 N N . PHE A 1 70 ? 0.786 -23.859 -12.633 1 97 70 PHE A N 1
ATOM 542 C CA . PHE A 1 70 ? -0.017 -25.047 -12.344 1 97 70 PHE A CA 1
ATOM 543 C C . PHE A 1 70 ? -1.021 -25.297 -13.461 1 97 70 PHE A C 1
ATOM 545 O O . PHE A 1 70 ? -1.362 -24.391 -14.219 1 97 70 PHE A O 1
ATOM 552 N N . LYS A 1 71 ? -1.495 -26.516 -13.57 1 96.75 71 LYS A N 1
ATOM 553 C CA . LYS A 1 71 ? -2.557 -26.938 -14.484 1 96.75 71 LYS A CA 1
ATOM 554 C C . LYS A 1 71 ? -3.477 -27.969 -13.828 1 96.75 71 LYS A C 1
ATOM 556 O O . LYS A 1 71 ? -3.051 -28.719 -12.953 1 96.75 71 LYS A O 1
ATOM 561 N N . PRO A 1 72 ? -4.711 -27.891 -14.297 1 97.19 72 PRO A N 1
ATOM 562 C CA . PRO A 1 72 ? -5.582 -28.953 -13.789 1 97.19 72 PRO A CA 1
ATOM 563 C C . PRO A 1 72 ? -4.973 -30.344 -13.938 1 97.19 72 PRO A C 1
ATOM 565 O O . PRO A 1 72 ? -4.398 -30.656 -14.984 1 97.19 72 PRO A O 1
ATOM 568 N N . GLY A 1 73 ? -5.023 -31.156 -12.961 1 96.44 73 GLY A N 1
ATOM 569 C CA . GLY A 1 73 ? -4.449 -32.5 -12.984 1 96.44 73 GLY A CA 1
ATOM 570 C C . GLY A 1 73 ? -3.125 -32.594 -12.242 1 96.44 73 GLY A C 1
ATOM 571 O O . GLY A 1 73 ? -2.68 -33.688 -11.898 1 96.44 73 GLY A O 1
ATOM 572 N N . ASP A 1 74 ? -2.48 -31.422 -12.039 1 96.69 74 ASP A N 1
ATOM 573 C CA . ASP A 1 74 ? -1.222 -31.422 -11.305 1 96.69 74 ASP A CA 1
ATOM 574 C C . ASP A 1 74 ? -1.43 -31.891 -9.867 1 96.69 74 ASP A C 1
ATOM 576 O O . ASP A 1 74 ? -2.422 -31.531 -9.227 1 96.69 74 ASP A O 1
ATOM 580 N N . THR A 1 75 ? -0.486 -32.75 -9.398 1 97.19 75 THR A N 1
ATOM 581 C CA . THR A 1 75 ? -0.451 -33.094 -7.98 1 97.19 75 THR A CA 1
ATOM 582 C C . THR A 1 75 ? 0.348 -32.031 -7.199 1 97.19 75 THR A C 1
ATOM 584 O O . THR A 1 75 ? 1.463 -31.688 -7.586 1 97.19 75 THR A O 1
ATOM 587 N N . VAL A 1 76 ? -0.261 -31.5 -6.152 1 97.25 76 VAL A N 1
ATOM 588 C CA . VAL A 1 76 ? 0.375 -30.422 -5.414 1 97.25 76 VAL A CA 1
ATOM 589 C C . VAL A 1 76 ? 0.318 -30.703 -3.916 1 97.25 76 VAL A C 1
ATOM 591 O O . VAL A 1 76 ? -0.492 -31.531 -3.465 1 97.25 76 VAL A O 1
ATOM 594 N N . THR A 1 77 ? 1.229 -30.156 -3.154 1 97.06 77 THR A N 1
ATOM 595 C CA . THR A 1 77 ? 1.264 -30.203 -1.696 1 97.06 77 THR A CA 1
ATOM 596 C C . THR A 1 77 ? 1.251 -28.797 -1.098 1 97.06 77 THR A C 1
ATOM 598 O O . THR A 1 77 ? 1.669 -27.844 -1.746 1 97.06 77 THR A O 1
ATOM 601 N N . TRP A 1 78 ? 0.72 -28.594 0.005 1 96.5 78 TRP A N 1
ATOM 602 C CA . TRP A 1 78 ? 0.736 -27.344 0.779 1 96.5 78 TRP A CA 1
ATOM 603 C C . TRP A 1 78 ? 0.635 -27.641 2.273 1 96.5 78 TRP A C 1
ATOM 605 O O . TRP A 1 78 ? 0.37 -28.781 2.674 1 96.5 78 TRP A O 1
ATOM 615 N N . THR A 1 79 ? 1.017 -26.625 3.039 1 94.88 79 THR A N 1
ATOM 616 C CA . THR A 1 79 ? 0.9 -26.734 4.488 1 94.88 79 THR A CA 1
ATOM 617 C C . THR A 1 79 ? -0.361 -26.031 4.984 1 94.88 79 THR A C 1
ATOM 619 O O . THR A 1 79 ? -0.579 -24.859 4.688 1 94.88 79 THR A O 1
ATOM 622 N N . ASP A 1 80 ? -1.146 -26.828 5.66 1 87.12 80 ASP A N 1
ATOM 623 C CA . ASP A 1 80 ? -2.379 -26.219 6.16 1 87.12 80 ASP A CA 1
ATOM 624 C C . ASP A 1 80 ? -2.111 -25.359 7.395 1 87.12 80 ASP A C 1
ATOM 626 O O . ASP A 1 80 ? -0.96 -25.188 7.801 1 87.12 80 ASP A O 1
ATOM 630 N N . LYS A 1 81 ? -3.062 -24.703 7.875 1 88.75 81 LYS A N 1
ATOM 631 C CA . LYS A 1 81 ? -2.947 -23.781 9 1 88.75 81 LYS A CA 1
ATOM 632 C C . LYS A 1 81 ? -2.439 -24.5 10.25 1 88.75 81 LYS A C 1
ATOM 634 O O . LYS A 1 81 ? -1.898 -23.875 11.156 1 88.75 81 LYS A O 1
ATOM 639 N N . ARG A 1 82 ? -2.619 -25.781 10.336 1 90.94 82 ARG A N 1
ATOM 640 C CA . ARG A 1 82 ? -2.184 -26.578 11.477 1 90.94 82 ARG A CA 1
ATOM 641 C C . ARG A 1 82 ? -0.75 -27.062 11.289 1 90.94 82 ARG A C 1
ATOM 643 O O . ARG A 1 82 ? -0.204 -27.75 12.156 1 90.94 82 ARG A O 1
ATOM 650 N N . GLY A 1 83 ? -0.151 -26.734 10.227 1 92 83 GLY A N 1
ATOM 651 C CA . GLY A 1 83 ? 1.22 -27.125 9.945 1 92 83 GLY A CA 1
ATOM 652 C C . GLY A 1 83 ? 1.325 -28.469 9.258 1 92 83 GLY A C 1
ATOM 653 O O . GLY A 1 83 ? 2.428 -28.984 9.039 1 92 83 GLY A O 1
ATOM 654 N N . ASN A 1 84 ? 0.176 -29.016 8.977 1 92.69 84 ASN A N 1
ATOM 655 C CA . ASN A 1 84 ? 0.17 -30.312 8.312 1 92.69 84 ASN A CA 1
ATOM 656 C C . ASN A 1 84 ? 0.361 -30.172 6.809 1 92.69 84 ASN A C 1
ATOM 658 O O . ASN A 1 84 ? -0.188 -29.266 6.191 1 92.69 84 ASN A O 1
ATOM 662 N N . GLN A 1 85 ? 1.176 -31.016 6.359 1 94.12 85 GLN A N 1
ATOM 663 C CA . GLN A 1 85 ? 1.343 -31.078 4.91 1 94.12 85 GLN A CA 1
ATOM 664 C C . GLN A 1 85 ? 0.197 -31.844 4.258 1 94.12 85 GLN A C 1
ATOM 666 O O . GLN A 1 85 ? -0.053 -33 4.59 1 94.12 85 GLN A O 1
ATOM 671 N N . GLU A 1 86 ? -0.555 -31.172 3.375 1 93.88 86 GLU A N 1
ATOM 672 C CA . GLU A 1 86 ? -1.646 -31.781 2.627 1 93.88 86 GLU A CA 1
ATOM 673 C C . GLU A 1 86 ? -1.262 -32 1.166 1 93.88 86 GLU A C 1
ATOM 675 O O . GLU A 1 86 ? -0.36 -31.328 0.651 1 93.88 86 GLU A O 1
ATOM 680 N N . ARG A 1 87 ? -1.906 -33.031 0.629 1 94.81 87 ARG A N 1
ATOM 681 C CA . ARG A 1 87 ? -1.704 -33.344 -0.781 1 94.81 87 ARG A CA 1
ATOM 682 C C . ARG A 1 87 ? -3.031 -33.375 -1.531 1 94.81 87 ARG A C 1
ATOM 684 O O . ARG A 1 87 ? -4.039 -33.844 -1 1 94.81 87 ARG A O 1
ATOM 691 N N . GLY A 1 88 ? -2.965 -32.812 -2.766 1 96.06 88 GLY A N 1
ATOM 692 C CA . GLY A 1 88 ? -4.16 -32.812 -3.594 1 96.06 88 GLY A CA 1
ATOM 693 C C . GLY A 1 88 ? -3.867 -32.625 -5.066 1 96.06 88 GLY A C 1
ATOM 694 O O . GLY A 1 88 ? -2.705 -32.594 -5.477 1 96.06 88 GLY A O 1
ATOM 695 N N . THR A 1 89 ? -5.023 -32.656 -5.82 1 97.25 89 THR A N 1
ATOM 696 C CA . THR A 1 89 ? -4.934 -32.469 -7.262 1 97.25 89 THR A CA 1
ATOM 697 C C . THR A 1 89 ? -5.59 -31.141 -7.664 1 97.25 89 THR A C 1
ATOM 699 O O . THR A 1 89 ? -6.668 -30.797 -7.168 1 97.25 89 THR A O 1
ATOM 702 N N . VAL A 1 90 ? -4.922 -30.422 -8.555 1 97.75 90 VAL A N 1
ATOM 703 C CA . VAL A 1 90 ? -5.469 -29.172 -9.039 1 97.75 90 VAL A CA 1
ATOM 704 C C . VAL A 1 90 ? -6.715 -29.422 -9.875 1 97.75 90 VAL A C 1
ATOM 706 O O . VAL A 1 90 ? -6.664 -30.156 -10.867 1 97.75 90 VAL A O 1
ATOM 709 N N . LYS A 1 91 ? -7.801 -28.906 -9.453 1 97.62 91 LYS A N 1
ATOM 710 C CA . LYS A 1 91 ? -9.055 -29 -10.195 1 97.62 91 LYS A CA 1
ATOM 711 C C . LYS A 1 91 ? -9.18 -27.859 -11.195 1 97.62 91 LYS A C 1
ATOM 713 O O . LYS A 1 91 ? -9.656 -28.047 -12.312 1 97.62 91 LYS A O 1
ATOM 718 N N . LYS A 1 92 ? -8.781 -26.656 -10.719 1 97.75 92 LYS A N 1
ATOM 719 C CA . LYS A 1 92 ? -8.945 -25.422 -11.5 1 97.75 92 LYS A CA 1
ATOM 720 C C . LYS A 1 92 ? -7.934 -24.375 -11.086 1 97.75 92 LYS A C 1
ATOM 722 O O . LYS A 1 92 ? -7.648 -24.203 -9.891 1 97.75 92 LYS A O 1
ATOM 727 N N . VAL A 1 93 ? -7.48 -23.766 -12.125 1 97.94 93 VAL A N 1
ATOM 728 C CA . VAL A 1 93 ? -6.566 -22.656 -11.875 1 97.94 93 VAL A CA 1
ATOM 729 C C . VAL A 1 93 ? -7.277 -21.328 -12.117 1 97.94 93 VAL A C 1
ATOM 731 O O . VAL A 1 93 ? -7.668 -21.016 -13.25 1 97.94 93 VAL A O 1
ATOM 734 N N . ASN A 1 94 ? -7.43 -20.516 -11.07 1 96.56 94 ASN A N 1
ATOM 735 C CA . ASN A 1 94 ? -8.023 -19.188 -11.172 1 96.56 94 ASN A CA 1
ATOM 736 C C . ASN A 1 94 ? -6.953 -18.109 -11.312 1 96.56 94 ASN A C 1
ATOM 738 O O . ASN A 1 94 ? -5.758 -18.406 -11.328 1 96.56 94 ASN A O 1
ATOM 742 N N . GLN A 1 95 ? -7.379 -16.953 -11.406 1 93.75 95 GLN A N 1
ATOM 743 C CA . GLN A 1 95 ? -6.449 -15.844 -11.602 1 93.75 95 GLN A CA 1
ATOM 744 C C . GLN A 1 95 ? -5.574 -15.633 -10.367 1 93.75 95 GLN A C 1
ATOM 746 O O . GLN A 1 95 ? -4.371 -15.406 -10.484 1 93.75 9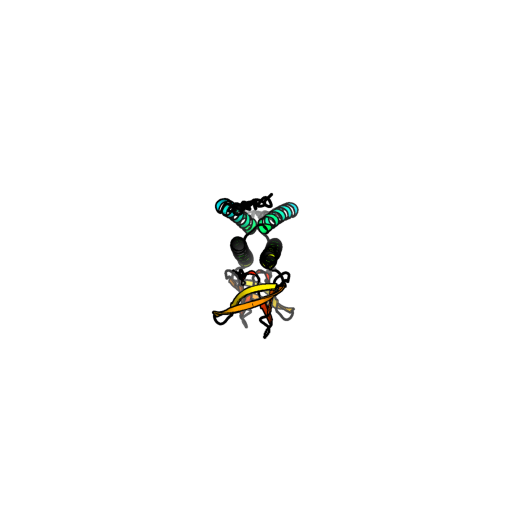5 GLN A O 1
ATOM 751 N N . LYS A 1 96 ? -6.18 -15.781 -9.172 1 94.25 96 LYS A N 1
ATOM 752 C CA . LYS A 1 96 ? -5.461 -15.445 -7.945 1 94.25 96 LYS A CA 1
ATOM 753 C C . LYS A 1 96 ? -5.359 -16.656 -7.016 1 94.25 96 LYS A C 1
ATOM 755 O O . LYS A 1 96 ? -4.691 -16.594 -5.98 1 94.25 96 LYS A O 1
ATOM 760 N N . THR A 1 97 ? -6.07 -17.688 -7.383 1 96.88 97 THR A N 1
ATOM 761 C CA . THR A 1 97 ? -6.086 -18.859 -6.535 1 96.88 97 THR A CA 1
ATOM 762 C C . THR A 1 97 ? -6.105 -20.141 -7.379 1 96.88 97 THR A C 1
ATOM 764 O O . THR A 1 97 ? -6.238 -20.078 -8.602 1 96.88 97 THR A O 1
ATOM 767 N N . VAL A 1 98 ? -5.855 -21.266 -6.691 1 98 98 VAL A N 1
ATOM 768 C CA . VAL A 1 98 ? -5.926 -22.594 -7.297 1 98 98 VAL A CA 1
ATOM 769 C C . VAL A 1 98 ? -6.891 -23.469 -6.504 1 98 98 VAL A C 1
ATOM 771 O O . VAL A 1 98 ? -6.797 -23.562 -5.277 1 98 98 VAL A O 1
ATOM 774 N N . ALA A 1 99 ? -7.832 -24.047 -7.176 1 98.19 99 ALA A N 1
ATOM 775 C CA . ALA A 1 99 ? -8.719 -25.031 -6.551 1 98.19 99 ALA A CA 1
ATOM 776 C C . ALA A 1 99 ? -8.078 -26.406 -6.527 1 98.19 99 ALA A C 1
ATOM 778 O O . ALA A 1 99 ? -7.699 -26.938 -7.57 1 98.19 99 ALA A O 1
ATOM 779 N N . VAL A 1 100 ? -7.969 -26.922 -5.363 1 97.5 100 VAL A N 1
ATOM 780 C CA . VAL A 1 100 ? -7.324 -28.219 -5.164 1 97.5 100 VAL A CA 1
ATOM 781 C C . VAL A 1 100 ? -8.289 -29.172 -4.465 1 97.5 100 VAL A C 1
ATOM 783 O O . VAL A 1 100 ? -9.031 -28.766 -3.566 1 97.5 100 VAL A O 1
ATOM 786 N N . THR A 1 101 ? -8.273 -30.438 -4.898 1 96.56 101 THR A N 1
ATOM 787 C CA . THR A 1 101 ? -9.148 -31.438 -4.297 1 96.56 101 THR A CA 1
ATOM 788 C C . THR A 1 101 ? -8.375 -32.719 -3.971 1 96.56 1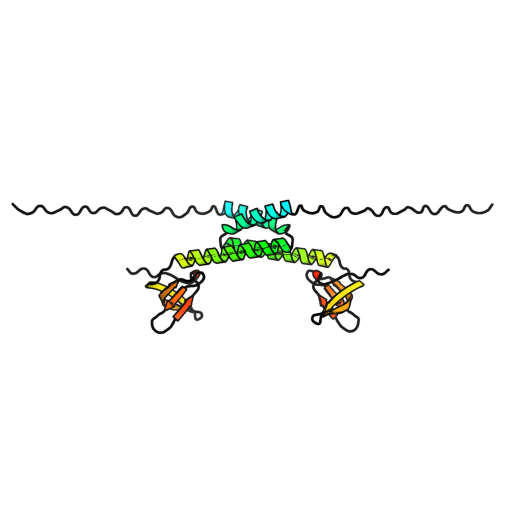01 THR A C 1
ATOM 790 O O . THR A 1 101 ? -7.363 -33 -4.613 1 96.56 101 THR A O 1
ATOM 793 N N . ASN A 1 102 ? -8.688 -33.344 -2.746 1 91.62 102 ASN A N 1
ATOM 794 C CA . ASN A 1 102 ? -8.203 -34.688 -2.486 1 91.62 102 ASN A CA 1
ATOM 795 C C . ASN A 1 102 ? -9.344 -35.688 -2.494 1 91.62 102 ASN A C 1
ATOM 797 O O . ASN A 1 102 ? -9.227 -36.781 -1.9 1 91.62 102 ASN A O 1
ATOM 801 N N . HIS A 1 103 ? -10.352 -35.594 -3.23 1 82.31 103 HIS A N 1
ATOM 802 C CA . HIS A 1 103 ? -11.523 -36.438 -3.393 1 82.31 103 HIS A CA 1
ATOM 803 C C . HIS A 1 103 ? -12.5 -36.25 -2.23 1 82.31 103 HIS A C 1
ATOM 805 O O . HIS A 1 103 ? -13.711 -36.406 -2.395 1 82.31 103 HIS A O 1
ATOM 811 N N . HIS A 1 104 ? -12.016 -35.875 -0.988 1 88.31 104 HIS A N 1
ATOM 812 C CA . HIS A 1 104 ? -12.883 -35.719 0.177 1 88.31 104 HIS A CA 1
ATOM 813 C C . HIS A 1 104 ? -13.242 -34.25 0.422 1 88.31 104 HIS A C 1
ATOM 815 O O . HIS A 1 104 ? -14.328 -33.969 0.929 1 88.31 104 HIS A O 1
ATOM 821 N N . ALA A 1 105 ? -12.297 -33.406 0.041 1 90.94 105 ALA A N 1
ATOM 822 C CA . ALA A 1 105 ? -12.492 -31.984 0.316 1 90.94 105 ALA A CA 1
ATOM 823 C C . ALA A 1 105 ? -11.891 -31.125 -0.787 1 90.94 105 ALA A C 1
ATOM 825 O O . ALA A 1 105 ? -11.133 -31.625 -1.629 1 90.94 105 ALA A O 1
ATOM 826 N N . GLU A 1 106 ? -12.398 -29.891 -0.904 1 94.75 106 GLU A N 1
ATOM 827 C CA . GLU A 1 106 ? -11.875 -28.922 -1.862 1 94.75 106 GLU A CA 1
ATOM 828 C C . GLU A 1 106 ? -11.367 -27.672 -1.158 1 94.75 106 GLU A C 1
ATOM 830 O O . GLU A 1 106 ? -11.992 -27.188 -0.214 1 94.75 106 GLU A O 1
ATOM 835 N N . TRP A 1 107 ? -10.188 -27.219 -1.628 1 94.81 107 TRP A N 1
ATOM 836 C CA . TRP A 1 107 ? -9.57 -26.016 -1.083 1 94.81 107 TRP A CA 1
ATOM 837 C C . TRP A 1 107 ? -9.281 -25 -2.189 1 94.81 107 TRP A C 1
ATOM 839 O O . TRP A 1 107 ? -9.055 -25.391 -3.34 1 94.81 107 TRP A O 1
ATOM 849 N N . THR A 1 108 ? -9.43 -23.781 -1.877 1 95.94 108 THR A N 1
ATOM 850 C CA . THR A 1 108 ? -8.906 -22.703 -2.703 1 95.94 108 THR A CA 1
ATOM 851 C C . THR A 1 108 ? -7.648 -22.094 -2.076 1 95.94 108 THR A C 1
ATOM 853 O O . THR A 1 108 ? -7.719 -21.469 -1.021 1 95.94 108 THR A O 1
ATOM 856 N N . ILE A 1 109 ? -6.566 -22.328 -2.746 1 96.69 109 ILE A N 1
ATOM 857 C CA . ILE A 1 109 ? -5.277 -22.016 -2.137 1 96.69 109 ILE A CA 1
ATOM 858 C C . ILE A 1 109 ? -4.523 -21.031 -3.02 1 96.69 109 ILE A C 1
ATOM 860 O O . ILE A 1 109 ? -4.613 -21.078 -4.25 1 96.69 109 ILE A O 1
ATOM 864 N N . SER A 1 110 ? -3.76 -20.125 -2.371 1 97.06 110 SER A N 1
ATOM 865 C CA . SER A 1 110 ? -2.855 -19.266 -3.119 1 97.06 110 SER A CA 1
ATOM 866 C C . SER A 1 110 ? -1.797 -20.078 -3.859 1 97.06 110 SER A C 1
ATOM 868 O O . SER A 1 110 ? -1.191 -20.984 -3.287 1 97.06 110 SER A O 1
ATOM 870 N N . PRO A 1 111 ? -1.576 -19.75 -5.102 1 97.44 111 PRO A N 1
ATOM 871 C CA . PRO A 1 111 ? -0.573 -20.5 -5.867 1 97.44 111 PRO A CA 1
ATOM 872 C C . PRO A 1 111 ? 0.807 -20.469 -5.211 1 97.44 111 PRO A C 1
ATOM 874 O O . PRO A 1 111 ? 1.583 -21.406 -5.359 1 97.44 111 PRO A O 1
ATOM 877 N N . VAL A 1 112 ? 1.109 -19.406 -4.477 1 95.12 112 VAL A N 1
ATOM 878 C CA . VAL A 1 112 ? 2.443 -19.234 -3.908 1 95.12 112 VAL A CA 1
ATOM 879 C C . VAL A 1 112 ? 2.639 -20.219 -2.748 1 95.12 112 VAL A C 1
ATOM 881 O O . VAL A 1 112 ? 3.766 -20.438 -2.303 1 95.12 112 VAL A O 1
ATOM 884 N N . LEU A 1 113 ? 1.618 -20.781 -2.252 1 95.88 113 LEU A N 1
ATOM 885 C CA . LEU A 1 113 ? 1.701 -21.734 -1.145 1 95.88 113 LEU A CA 1
ATOM 886 C C . LEU A 1 113 ? 1.812 -23.156 -1.657 1 95.88 113 LEU A C 1
ATOM 888 O O . LEU A 1 113 ? 2.07 -24.094 -0.882 1 95.88 113 LEU A O 1
ATOM 892 N N . LEU A 1 114 ? 1.654 -23.359 -2.896 1 97.06 114 LEU A N 1
ATOM 893 C CA . LEU A 1 114 ? 1.604 -24.688 -3.48 1 97.06 114 LEU A CA 1
ATOM 894 C C . LEU A 1 114 ? 2.98 -25.125 -3.977 1 97.06 114 LEU A C 1
ATOM 896 O O . LEU A 1 114 ? 3.766 -24.297 -4.438 1 97.06 114 LEU A O 1
ATOM 900 N N . LYS A 1 115 ? 3.176 -26.422 -3.865 1 96.44 115 LYS A N 1
ATOM 901 C CA . LYS A 1 115 ? 4.352 -27.047 -4.457 1 96.44 115 LYS A CA 1
ATOM 902 C C . LYS A 1 115 ? 3.957 -28.219 -5.348 1 96.44 115 LYS A C 1
ATOM 904 O O . LYS A 1 115 ? 3.176 -29.078 -4.941 1 96.44 115 LYS A O 1
ATOM 909 N N . LYS A 1 116 ? 4.406 -28.156 -6.535 1 94.81 116 LYS A N 1
ATOM 910 C CA . LYS A 1 116 ? 4.125 -29.25 -7.477 1 94.81 116 LYS A CA 1
ATOM 911 C C . LYS A 1 116 ? 4.906 -30.5 -7.109 1 94.81 116 LYS A C 1
ATOM 913 O O . LYS A 1 116 ? 6.09 -30.438 -6.77 1 94.81 116 LYS A O 1
ATOM 918 N N . VAL A 1 117 ? 4.203 -31.656 -7.105 1 92.38 117 VAL A N 1
ATOM 919 C CA . VAL A 1 117 ? 4.848 -32.938 -6.863 1 92.38 117 VAL A CA 1
ATOM 920 C C . VAL A 1 117 ? 5.156 -33.625 -8.195 1 92.38 117 VAL A C 1
ATOM 922 O O . VAL A 1 117 ? 4.258 -33.844 -9.008 1 92.38 117 VAL A O 1
ATOM 925 N N . GLU A 1 118 ? 6.457 -33.656 -8.625 1 82.12 118 GLU A N 1
ATOM 926 C CA . GLU A 1 118 ? 6.855 -34.344 -9.852 1 82.12 118 GLU A CA 1
ATOM 927 C C . GLU A 1 118 ? 6.727 -35.844 -9.703 1 82.12 118 GLU A C 1
ATOM 929 O O . GLU A 1 118 ? 6.992 -36.406 -8.633 1 82.12 118 GLU A O 1
ATOM 934 N N . ARG A 1 119 ? 5.812 -36.469 -10.484 1 70 119 ARG A N 1
ATOM 935 C CA . ARG A 1 119 ? 5.797 -37.938 -10.516 1 70 119 ARG A CA 1
ATOM 936 C C . ARG A 1 119 ? 7.117 -38.5 -11.047 1 70 119 ARG A C 1
ATOM 938 O O . ARG A 1 119 ? 7.637 -38 -12.055 1 70 119 ARG A O 1
ATOM 945 N N . LYS A 1 120 ? 8.008 -39.125 -10.148 1 55.06 120 LYS A N 1
ATOM 946 C CA . LYS A 1 120 ? 9.055 -40 -10.672 1 55.06 120 LYS A CA 1
ATOM 947 C C . LYS A 1 120 ? 8.453 -41.125 -11.516 1 55.06 120 LYS A C 1
ATOM 949 O O . LYS A 1 120 ? 7.352 -41.594 -11.242 1 55.06 120 LYS A O 1
ATOM 954 N N . MET B 1 1 ? 5.133 77.312 21.297 1 36.72 1 MET B N 1
ATOM 955 C CA . MET B 1 1 ? 5.34 76.75 19.969 1 36.72 1 MET B CA 1
ATOM 956 C C . MET B 1 1 ? 4.66 75.375 19.875 1 36.72 1 MET B C 1
ATOM 958 O O . MET B 1 1 ? 4.762 74.562 20.797 1 36.72 1 MET B O 1
ATOM 962 N N . PRO B 1 2 ? 3.541 75.188 19.156 1 47.66 2 PRO B N 1
ATOM 963 C CA . PRO B 1 2 ? 2.678 74 19.219 1 47.66 2 PRO B CA 1
ATOM 964 C C . PRO B 1 2 ? 3.418 72.688 18.859 1 47.66 2 PRO B C 1
ATOM 966 O O . PRO B 1 2 ? 4.43 72.75 18.156 1 47.66 2 PRO B O 1
ATOM 969 N N . PRO B 1 3 ? 3.352 71.688 19.766 1 49.12 3 PRO B N 1
ATOM 970 C CA . PRO B 1 3 ? 4.082 70.375 19.594 1 49.12 3 PRO B CA 1
ATOM 971 C C . PRO B 1 3 ? 3.844 69.75 18.219 1 49.12 3 PRO B C 1
ATOM 973 O O . PRO B 1 3 ? 2.76 69.938 17.641 1 49.12 3 PRO B O 1
ATOM 976 N N . LYS B 1 4 ? 4.883 69.688 17.344 1 46.03 4 LYS B N 1
ATOM 977 C CA . LYS B 1 4 ? 4.887 69.062 16.016 1 46.03 4 LYS B CA 1
ATOM 978 C C . LYS B 1 4 ? 4.258 67.688 16.016 1 46.03 4 LYS B C 1
ATOM 980 O O . LYS B 1 4 ? 4.562 66.875 16.891 1 46.03 4 LYS B O 1
ATOM 985 N N . LYS B 1 5 ? 3.059 67.562 15.438 1 47.22 5 LYS B N 1
ATOM 986 C CA . LYS B 1 5 ? 2.344 66.312 15.156 1 47.22 5 LYS B CA 1
ATOM 987 C C . LYS B 1 5 ? 3.26 65.312 14.492 1 47.22 5 LYS B C 1
ATOM 989 O O . LYS B 1 5 ? 3.857 65.562 13.445 1 47.22 5 LYS B O 1
ATOM 994 N N . ARG B 1 6 ? 3.795 64.375 15.289 1 45.16 6 ARG B N 1
ATOM 995 C CA . ARG B 1 6 ? 4.551 63.25 14.727 1 45.16 6 ARG B CA 1
ATOM 996 C C . ARG B 1 6 ? 3.738 62.5 13.664 1 45.16 6 ARG B C 1
ATOM 998 O O . ARG B 1 6 ? 2.602 62.094 13.922 1 45.16 6 ARG B O 1
ATOM 1005 N N . LYS B 1 7 ? 4.039 62.719 12.383 1 40.75 7 LYS B N 1
ATOM 1006 C CA . LYS B 1 7 ? 3.518 62 11.219 1 40.75 7 LYS B CA 1
ATOM 1007 C C . LYS B 1 7 ? 3.668 60.5 11.391 1 40.75 7 LYS B C 1
ATOM 1009 O O . LYS B 1 7 ? 4.758 60 11.688 1 40.75 7 LYS B O 1
ATOM 1014 N N . GLN B 1 8 ? 2.588 59.812 11.812 1 34.38 8 GLN B N 1
ATOM 1015 C CA . GLN B 1 8 ? 2.469 58.375 11.812 1 34.38 8 GLN B CA 1
ATOM 1016 C C . GLN B 1 8 ? 2.771 57.781 10.43 1 34.38 8 GLN B C 1
ATOM 1018 O O . GLN B 1 8 ? 2.102 58.125 9.453 1 34.38 8 GLN B O 1
ATOM 1023 N N . ASP B 1 9 ? 4 57.594 10.062 1 35.41 9 ASP B N 1
ATOM 1024 C CA . ASP B 1 9 ? 4.422 56.844 8.875 1 35.41 9 ASP B CA 1
ATOM 1025 C C . ASP B 1 9 ? 3.668 55.531 8.75 1 35.41 9 ASP B C 1
ATOM 1027 O O . ASP B 1 9 ? 3.764 54.656 9.633 1 35.41 9 ASP B O 1
ATOM 1031 N N . ASP B 1 10 ? 2.436 55.531 8.227 1 37.47 10 ASP B N 1
ATOM 1032 C CA . ASP B 1 10 ? 1.718 54.312 7.809 1 37.47 10 ASP B CA 1
ATOM 1033 C C . ASP B 1 10 ? 2.604 53.406 6.945 1 37.47 10 ASP B C 1
ATOM 1035 O O . ASP B 1 10 ? 2.846 53.719 5.773 1 37.47 10 ASP B O 1
ATOM 1039 N N . SER B 1 11 ? 3.711 52.938 7.484 1 37.16 11 SER B N 1
ATOM 1040 C CA . SER B 1 11 ? 4.426 51.906 6.727 1 37.16 11 SER B CA 1
ATOM 1041 C C . SER B 1 11 ? 3.475 50.812 6.223 1 37.16 11 SER B C 1
ATOM 1043 O O . SER B 1 11 ? 2.844 50.125 7.02 1 37.16 11 SER B O 1
ATOM 1045 N N . ASP B 1 12 ? 2.811 51.062 5.117 1 37.31 12 ASP B N 1
ATOM 1046 C CA . ASP B 1 12 ? 2.082 50.062 4.375 1 37.31 12 ASP B CA 1
ATOM 1047 C C . ASP B 1 12 ? 2.873 48.75 4.324 1 37.31 12 ASP B C 1
ATOM 1049 O O . ASP B 1 12 ? 3.986 48.719 3.797 1 37.31 12 ASP B O 1
ATOM 1053 N N . ALA B 1 13 ? 2.754 47.875 5.418 1 40.81 13 ALA B N 1
ATOM 1054 C CA . ALA B 1 13 ? 3.197 46.5 5.324 1 40.81 13 ALA B CA 1
ATOM 1055 C C . ALA B 1 13 ? 2.84 45.906 3.969 1 40.81 13 ALA B C 1
ATOM 1057 O O . ALA B 1 13 ? 1.67 45.875 3.576 1 40.81 13 ALA B O 1
ATOM 1058 N N . GLU B 1 14 ? 3.715 46.156 2.934 1 40.53 14 GLU B N 1
ATOM 1059 C CA . GLU B 1 14 ? 3.609 45.406 1.686 1 40.53 14 GLU B CA 1
ATOM 1060 C C . GLU B 1 14 ? 3.279 43.938 1.946 1 40.53 14 GLU B C 1
ATOM 1062 O O . GLU B 1 14 ? 4.047 43.219 2.607 1 40.53 14 GLU B O 1
ATOM 1067 N N . ALA B 1 15 ? 1.984 43.594 2.135 1 41.72 15 ALA B N 1
ATOM 1068 C CA . ALA B 1 15 ? 1.583 42.188 2.041 1 41.72 15 ALA B CA 1
ATOM 1069 C C . ALA B 1 15 ? 2.355 41.469 0.938 1 41.72 15 ALA B C 1
ATOM 1071 O O . ALA B 1 15 ? 2.252 41.844 -0.237 1 41.72 15 ALA B O 1
ATOM 1072 N N . THR B 1 16 ? 3.635 41.125 1.249 1 40.47 16 THR B N 1
ATOM 1073 C CA . THR B 1 16 ? 4.32 40.219 0.313 1 40.47 16 THR B CA 1
ATOM 1074 C C . THR B 1 16 ? 3.373 39.156 -0.208 1 40.47 16 THR B C 1
ATOM 1076 O O . THR B 1 16 ? 2.773 38.406 0.576 1 40.47 16 THR B O 1
ATOM 1079 N N . ASP B 1 17 ? 2.713 39.375 -1.273 1 39.91 17 ASP B N 1
ATOM 1080 C CA . ASP B 1 17 ? 2.027 38.312 -2.016 1 39.91 17 ASP B CA 1
ATOM 1081 C C . ASP B 1 17 ? 2.863 37.031 -2.051 1 39.91 17 ASP B C 1
ATOM 1083 O O . ASP B 1 17 ? 3.898 36.969 -2.717 1 39.91 17 ASP B O 1
ATOM 1087 N N . ALA B 1 18 ? 3.111 36.312 -0.927 1 44.62 18 ALA B N 1
ATOM 1088 C CA . ALA B 1 18 ? 3.697 34.969 -1.067 1 44.62 18 ALA B CA 1
ATOM 1089 C C . ALA B 1 18 ? 3.182 34.281 -2.324 1 44.62 18 ALA B C 1
ATOM 1091 O O . ALA B 1 18 ? 1.975 34.094 -2.479 1 44.62 18 ALA B O 1
ATOM 1092 N N . LYS B 1 19 ? 3.84 34.5 -3.471 1 47.12 19 LYS B N 1
ATOM 1093 C CA . LYS B 1 19 ? 3.541 33.75 -4.684 1 47.12 19 LYS B CA 1
ATOM 1094 C C . LYS B 1 19 ? 3.172 32.281 -4.359 1 47.12 19 LYS B C 1
ATOM 1096 O O . LYS B 1 19 ? 3.854 31.641 -3.574 1 47.12 19 LYS B O 1
ATOM 1101 N N . PRO B 1 20 ? 1.897 31.844 -4.574 1 46.38 20 PRO B N 1
ATOM 1102 C CA . PRO B 1 20 ? 1.591 30.422 -4.324 1 46.38 20 PRO B CA 1
ATOM 1103 C C . PRO B 1 20 ? 2.688 29.484 -4.816 1 46.38 20 PRO B C 1
ATOM 1105 O O . PRO B 1 20 ? 3.408 29.812 -5.762 1 46.38 20 PRO B O 1
ATOM 1108 N N . ALA B 1 21 ? 3.182 28.531 -3.947 1 49.97 21 ALA B N 1
ATOM 1109 C CA . ALA B 1 21 ? 4.109 27.469 -4.316 1 49.97 21 ALA B CA 1
ATOM 1110 C C . ALA B 1 21 ? 3.93 27.062 -5.773 1 49.97 21 ALA B C 1
ATOM 1112 O O . ALA B 1 21 ? 2.826 27.156 -6.32 1 49.97 21 ALA B O 1
ATOM 1113 N N . PRO B 1 22 ? 4.934 27.109 -6.598 1 47.22 22 PRO B N 1
ATOM 1114 C CA . PRO B 1 22 ? 4.836 26.719 -8.008 1 47.22 22 PRO B CA 1
ATOM 1115 C C . PRO B 1 22 ? 3.877 25.562 -8.234 1 47.22 22 PRO B C 1
ATOM 1117 O O . PRO B 1 22 ? 3.836 24.625 -7.434 1 47.22 22 PRO B O 1
ATO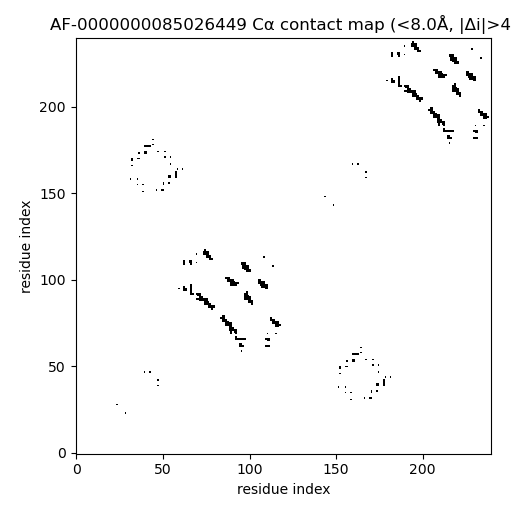M 1120 N N . GLU B 1 23 ? 2.689 25.734 -8.719 1 50.25 23 GLU B N 1
ATOM 1121 C CA . GLU B 1 23 ? 1.842 24.656 -9.227 1 50.25 23 GLU B CA 1
ATOM 1122 C C . GLU B 1 23 ? 2.68 23.5 -9.758 1 50.25 23 GLU B C 1
ATOM 1124 O O . GLU B 1 23 ? 3.498 23.688 -10.664 1 50.25 23 GLU B O 1
ATOM 1129 N N . ILE B 1 24 ? 3.139 22.672 -8.898 1 55.72 24 ILE B N 1
ATOM 1130 C CA . ILE B 1 24 ? 3.721 21.453 -9.438 1 55.72 24 ILE B CA 1
ATOM 1131 C C . ILE B 1 24 ? 3.029 21.078 -10.75 1 55.72 24 ILE B C 1
ATOM 1133 O O . ILE B 1 24 ? 1.803 20.953 -10.797 1 55.72 24 ILE B O 1
ATOM 1137 N N . ASP B 1 25 ? 3.682 21.312 -11.844 1 64.69 25 ASP B N 1
ATOM 1138 C CA . ASP B 1 25 ? 3.219 21.016 -13.188 1 64.69 25 ASP B CA 1
ATOM 1139 C C . ASP B 1 25 ? 2.572 19.625 -13.25 1 64.69 25 ASP B C 1
ATOM 1141 O O . ASP B 1 25 ? 3.23 18.625 -13 1 64.69 25 ASP B O 1
ATOM 1145 N N . LYS B 1 26 ? 1.257 19.656 -13.086 1 71.81 26 LYS B N 1
ATOM 1146 C CA . LYS B 1 26 ? 0.469 18.438 -13.234 1 71.81 26 LYS B CA 1
ATOM 1147 C C . LYS B 1 26 ? 1.062 17.531 -14.297 1 71.81 26 LYS B C 1
ATOM 1149 O O . LYS B 1 26 ? 1.05 16.297 -14.156 1 71.81 26 LYS B O 1
ATOM 1154 N N . ALA B 1 27 ? 1.604 18.188 -15.289 1 75.44 27 ALA B N 1
ATOM 1155 C CA . ALA B 1 27 ? 2.203 17.391 -16.359 1 75.44 27 ALA B CA 1
ATOM 1156 C C . ALA B 1 27 ? 3.441 16.641 -15.867 1 75.44 27 ALA B C 1
ATOM 1158 O O . ALA B 1 27 ? 3.654 15.484 -16.219 1 75.44 27 ALA B O 1
ATOM 1159 N N . GLN B 1 28 ? 4.305 17.297 -15.078 1 74.94 28 GLN B N 1
ATOM 1160 C CA . GLN B 1 28 ? 5.496 16.641 -14.539 1 74.94 28 GLN B CA 1
ATOM 1161 C C . GLN B 1 28 ? 5.117 15.555 -13.539 1 74.94 28 GLN B C 1
ATOM 1163 O O . GLN B 1 28 ? 5.766 14.5 -13.484 1 74.94 28 GLN B O 1
ATOM 1168 N N . MET B 1 29 ? 4.062 15.844 -12.891 1 76.69 29 MET B N 1
ATOM 1169 C CA . MET B 1 29 ? 3.57 14.859 -11.93 1 76.69 29 MET B CA 1
ATOM 1170 C C . MET B 1 29 ? 3.121 13.586 -12.641 1 76.69 29 MET B C 1
ATOM 1172 O O . MET B 1 29 ? 3.408 12.477 -12.172 1 76.69 29 MET B O 1
ATOM 1176 N N . ARG B 1 30 ? 2.455 13.891 -13.719 1 79.81 30 ARG B N 1
ATOM 1177 C CA . ARG B 1 30 ? 1.959 12.75 -14.469 1 79.81 30 ARG B CA 1
ATOM 1178 C C . ARG B 1 30 ? 3.109 11.93 -15.039 1 79.81 30 ARG B C 1
ATOM 1180 O O . ARG B 1 30 ? 3.045 10.695 -15.07 1 79.81 30 ARG B O 1
ATOM 1187 N N . ARG B 1 31 ? 4.121 12.625 -15.453 1 83.88 31 ARG B N 1
ATOM 1188 C CA . ARG B 1 31 ? 5.266 11.914 -16.016 1 83.88 31 ARG B CA 1
ATOM 1189 C C . ARG B 1 31 ? 6 11.117 -14.938 1 83.88 31 ARG B C 1
ATOM 1191 O O . ARG B 1 31 ? 6.438 9.992 -15.188 1 83.88 31 ARG B O 1
ATOM 1198 N N . SER B 1 32 ? 6.066 11.75 -13.781 1 86.06 32 SER B N 1
ATOM 1199 C CA . SER B 1 32 ? 6.734 11.07 -12.672 1 86.06 32 SER B CA 1
ATOM 1200 C C . SER B 1 32 ? 5.969 9.82 -12.242 1 86.06 32 SER B C 1
ATOM 1202 O O . SER B 1 32 ? 6.57 8.773 -12 1 86.06 32 SER B O 1
ATOM 1204 N N . ILE B 1 33 ? 4.684 9.914 -12.344 1 92.12 33 ILE B N 1
ATOM 1205 C CA . ILE B 1 33 ? 3.875 8.789 -11.898 1 92.12 33 ILE B CA 1
ATOM 1206 C C . ILE B 1 33 ? 3.928 7.668 -12.93 1 92.12 33 ILE B C 1
ATOM 1208 O O . ILE B 1 33 ? 3.977 6.484 -12.578 1 92.12 33 ILE B O 1
ATOM 1212 N N . ALA B 1 34 ? 3.893 8.078 -14.156 1 92.25 34 ALA B N 1
ATOM 1213 C CA . ALA B 1 34 ? 4 7.078 -15.219 1 92.25 34 ALA B CA 1
ATOM 1214 C C . ALA B 1 34 ? 5.301 6.289 -15.102 1 92.25 34 ALA B C 1
ATOM 1216 O O . ALA B 1 34 ? 5.305 5.062 -15.25 1 92.25 34 ALA B O 1
ATOM 1217 N N . PHE B 1 35 ? 6.312 7.008 -14.812 1 91.38 35 PHE B N 1
ATOM 1218 C CA . PHE B 1 35 ? 7.613 6.367 -14.648 1 91.38 35 PHE B CA 1
ATOM 1219 C C . PHE B 1 35 ? 7.609 5.43 -13.445 1 91.38 35 PHE B C 1
ATOM 1221 O O . PHE B 1 35 ? 8.062 4.289 -13.539 1 91.38 35 PHE B O 1
ATOM 1228 N N . ILE B 1 36 ? 7.117 5.84 -12.359 1 95.25 36 ILE B N 1
ATOM 1229 C CA . ILE B 1 36 ? 7.055 5.039 -11.141 1 95.25 36 ILE B CA 1
ATOM 1230 C C . ILE B 1 36 ? 6.238 3.775 -11.391 1 95.25 36 ILE B C 1
ATOM 1232 O O . ILE B 1 36 ? 6.656 2.674 -11.023 1 95.25 36 ILE B O 1
ATOM 1236 N N . THR B 1 37 ? 5.168 3.975 -12.102 1 95.19 37 THR B N 1
ATOM 1237 C CA . THR B 1 37 ? 4.289 2.85 -12.391 1 95.19 37 THR B CA 1
ATOM 1238 C C . THR B 1 37 ? 5 1.816 -13.258 1 95.19 37 THR B C 1
ATOM 1240 O O . THR B 1 37 ? 4.867 0.611 -13.039 1 95.19 37 THR B O 1
ATOM 1243 N N . GLN B 1 38 ? 5.688 2.301 -14.211 1 93.94 38 GLN B N 1
ATOM 1244 C CA . GLN B 1 38 ? 6.449 1.399 -15.07 1 93.94 38 GLN B CA 1
ATOM 1245 C C . GLN B 1 38 ? 7.477 0.609 -14.266 1 93.94 38 GLN B C 1
ATOM 1247 O O . GLN B 1 38 ? 7.641 -0.595 -14.477 1 93.94 38 GLN B O 1
ATOM 1252 N N . CYS B 1 39 ? 8.156 1.271 -13.43 1 94.5 39 CYS B N 1
ATOM 1253 C CA . CYS B 1 39 ? 9.133 0.6 -12.586 1 94.5 39 CYS B CA 1
ATOM 1254 C C . CYS B 1 39 ? 8.469 -0.424 -11.672 1 94.5 39 CYS B C 1
ATOM 1256 O O . CYS B 1 39 ? 8.969 -1.538 -11.508 1 94.5 39 CYS B O 1
ATOM 1258 N N . ILE B 1 40 ? 7.336 -0.078 -11.133 1 96.88 40 ILE B N 1
ATOM 1259 C CA . ILE B 1 40 ? 6.625 -0.939 -10.203 1 96.88 40 ILE B CA 1
ATOM 1260 C C . ILE B 1 40 ? 6.188 -2.221 -10.906 1 96.88 40 ILE B C 1
ATOM 1262 O O . ILE B 1 40 ? 6.172 -3.297 -10.305 1 96.88 40 ILE B O 1
ATOM 1266 N N . SER B 1 41 ? 5.934 -2.105 -12.188 1 95.31 41 SER B N 1
ATOM 1267 C CA . SER B 1 41 ? 5.438 -3.248 -12.945 1 95.31 41 SER B CA 1
ATOM 1268 C C . SER B 1 41 ? 6.492 -4.348 -13.039 1 95.31 41 SER B C 1
ATOM 1270 O O . SER B 1 41 ? 6.184 -5.48 -13.422 1 95.31 41 SER B O 1
ATOM 1272 N N . ARG B 1 42 ? 7.664 -4.133 -12.656 1 93.06 42 ARG B N 1
ATOM 1273 C CA . ARG B 1 42 ? 8.742 -5.109 -12.742 1 93.06 42 ARG B CA 1
ATOM 1274 C C . ARG B 1 42 ? 9.227 -5.52 -11.359 1 93.06 42 ARG B C 1
ATOM 1276 O O . ARG B 1 42 ? 10.133 -6.352 -11.227 1 93.06 42 ARG B O 1
ATOM 1283 N N . CYS B 1 43 ? 8.656 -5.016 -10.406 1 94.88 43 CYS B N 1
ATOM 1284 C CA . CYS B 1 43 ? 9.117 -5.238 -9.039 1 94.88 43 CYS B CA 1
ATOM 1285 C C . CYS B 1 43 ? 8.797 -6.656 -8.586 1 94.88 43 CYS B C 1
ATOM 1287 O O . CYS B 1 43 ? 7.746 -7.203 -8.938 1 94.88 43 CYS B O 1
ATOM 1289 N N . THR B 1 44 ? 9.695 -7.172 -7.848 1 94.12 44 THR B N 1
ATOM 1290 C CA . THR B 1 44 ? 9.438 -8.406 -7.109 1 94.12 44 THR B CA 1
ATOM 1291 C C . THR B 1 44 ? 8.586 -8.125 -5.875 1 94.12 44 THR B C 1
ATOM 1293 O O . THR B 1 44 ? 8.32 -6.969 -5.547 1 94.12 44 THR B O 1
ATOM 1296 N N . GLN B 1 45 ? 8.148 -9.141 -5.258 1 94.56 45 GLN B N 1
ATOM 1297 C CA . GLN B 1 45 ? 7.363 -8.977 -4.039 1 94.56 45 GLN B CA 1
ATOM 1298 C C . GLN B 1 45 ? 8.164 -8.242 -2.967 1 94.56 45 GLN B C 1
ATOM 1300 O O . GLN B 1 45 ? 7.637 -7.379 -2.268 1 94.56 45 GLN B O 1
ATOM 1305 N N . GLU B 1 46 ? 9.391 -8.625 -2.881 1 93.81 46 GLU B N 1
ATOM 1306 C CA . GLU B 1 46 ? 10.25 -7.969 -1.9 1 93.81 46 GLU B CA 1
ATOM 1307 C C . GLU B 1 46 ? 10.352 -6.469 -2.168 1 93.81 46 GLU B C 1
ATOM 1309 O O . GLU B 1 46 ? 10.305 -5.66 -1.238 1 93.81 46 GLU B O 1
ATOM 1314 N N . GLU B 1 47 ? 10.484 -6.141 -3.357 1 95 47 GLU B N 1
ATOM 1315 C CA . GLU B 1 47 ? 10.57 -4.734 -3.744 1 95 47 GLU B CA 1
ATOM 1316 C C . GLU B 1 47 ? 9.25 -4.012 -3.494 1 95 47 GLU B C 1
ATOM 1318 O O . GLU B 1 47 ? 9.234 -2.855 -3.074 1 95 47 GLU B O 1
ATOM 1323 N N . LEU B 1 48 ? 8.125 -4.617 -3.773 1 97.81 48 LEU B N 1
ATOM 1324 C CA . LEU B 1 48 ? 6.816 -4.027 -3.525 1 97.81 48 LEU B CA 1
ATOM 1325 C C . LEU B 1 48 ? 6.637 -3.697 -2.047 1 97.81 48 LEU B C 1
ATOM 1327 O O . LEU B 1 48 ? 6.027 -2.684 -1.7 1 97.81 48 LEU B O 1
ATOM 1331 N N . ASP B 1 49 ? 7.238 -4.547 -1.255 1 97.38 49 ASP B N 1
ATOM 1332 C CA . ASP B 1 49 ? 7.188 -4.289 0.181 1 97.38 49 ASP B CA 1
ATOM 1333 C C . ASP B 1 49 ? 7.906 -2.99 0.532 1 97.38 49 ASP B C 1
ATOM 1335 O O . ASP B 1 49 ? 7.438 -2.221 1.371 1 97.38 49 ASP B O 1
ATOM 1339 N N . LEU B 1 50 ? 8.984 -2.801 -0.074 1 96.69 50 LEU B N 1
ATOM 1340 C CA . LEU B 1 50 ? 9.742 -1.576 0.163 1 96.69 50 LEU B CA 1
ATOM 1341 C C . LEU B 1 50 ? 8.984 -0.361 -0.361 1 96.69 50 LEU B C 1
ATOM 1343 O O . LEU B 1 50 ? 9.016 0.707 0.256 1 96.69 50 LEU B O 1
ATOM 1347 N N . VAL B 1 51 ? 8.352 -0.505 -1.491 1 98.12 51 VAL B N 1
ATOM 1348 C CA . VAL B 1 51 ? 7.547 0.575 -2.045 1 98.12 51 VAL B CA 1
ATOM 1349 C C . VAL B 1 51 ? 6.434 0.944 -1.064 1 98.12 51 VAL B C 1
ATOM 1351 O O . VAL B 1 51 ? 6.219 2.123 -0.778 1 98.12 51 VAL B O 1
ATOM 1354 N N . LEU B 1 52 ? 5.801 -0.061 -0.528 1 98.44 52 LEU B N 1
ATOM 1355 C CA . LEU B 1 52 ? 4.703 0.175 0.406 1 98.44 52 LEU B CA 1
ATOM 1356 C C . LEU B 1 52 ? 5.207 0.862 1.671 1 98.44 52 LEU B C 1
ATOM 1358 O O . LEU B 1 52 ? 4.527 1.73 2.223 1 98.44 52 LEU B O 1
ATOM 1362 N N . GLU B 1 53 ? 6.379 0.507 2.072 1 98.25 53 GLU B N 1
ATOM 1363 C CA . GLU B 1 53 ? 6.992 1.179 3.217 1 98.25 53 GLU B CA 1
ATOM 1364 C C . GLU B 1 53 ? 7.234 2.656 2.924 1 98.25 53 GLU B C 1
ATOM 1366 O O . GLU B 1 53 ? 6.988 3.512 3.777 1 98.25 53 GLU B O 1
ATOM 1371 N N . ALA B 1 54 ? 7.703 2.906 1.774 1 98.19 54 ALA B N 1
ATOM 1372 C CA . ALA B 1 54 ? 7.949 4.285 1.36 1 98.19 54 ALA B CA 1
ATOM 1373 C C . ALA B 1 54 ? 6.648 5.086 1.319 1 98.19 54 ALA B C 1
ATOM 1375 O O . ALA B 1 54 ? 6.629 6.262 1.688 1 98.19 54 ALA B O 1
ATOM 1376 N N . VAL B 1 55 ? 5.617 4.48 0.834 1 98.5 55 VAL B N 1
ATOM 1377 C CA . VAL B 1 55 ? 4.32 5.145 0.787 1 98.5 55 VAL B CA 1
ATOM 1378 C C . VAL B 1 55 ? 3.863 5.488 2.203 1 98.5 55 VAL B C 1
ATOM 1380 O O . VAL B 1 55 ? 3.393 6.602 2.455 1 98.5 55 VAL B O 1
ATOM 1383 N N . ASP B 1 56 ? 4.035 4.559 3.125 1 98.25 56 ASP B N 1
ATOM 1384 C CA . ASP B 1 56 ? 3.656 4.785 4.516 1 98.25 56 ASP B CA 1
ATOM 1385 C C . ASP B 1 56 ? 4.402 5.988 5.098 1 98.25 56 ASP B C 1
ATOM 1387 O O . ASP B 1 56 ? 3.793 6.855 5.727 1 98.25 56 ASP B O 1
ATOM 1391 N N . LYS B 1 57 ? 5.641 5.965 4.871 1 98.12 57 LYS B N 1
ATOM 1392 C CA . LYS B 1 57 ? 6.461 7.066 5.359 1 98.12 57 LYS B CA 1
ATOM 1393 C C . LYS B 1 57 ? 6.016 8.398 4.758 1 98.12 57 LYS B C 1
ATOM 1395 O O . LYS B 1 57 ? 5.961 9.414 5.453 1 98.12 57 LYS B O 1
ATOM 1400 N N . ARG B 1 58 ? 5.719 8.391 3.494 1 98.06 58 ARG B N 1
ATOM 1401 C CA . ARG B 1 58 ? 5.266 9.609 2.822 1 98.06 58 ARG B CA 1
ATOM 1402 C C . ARG B 1 58 ? 3.922 10.07 3.373 1 98.06 58 ARG B C 1
ATOM 1404 O O . ARG B 1 58 ? 3.705 11.273 3.564 1 98.06 58 ARG B O 1
ATOM 1411 N N . GLN B 1 59 ? 3.064 9.18 3.648 1 97.31 59 GLN B N 1
ATOM 1412 C CA . GLN B 1 59 ? 1.775 9.523 4.238 1 97.31 59 GLN B CA 1
ATOM 1413 C C . GLN B 1 59 ? 1.952 10.148 5.625 1 97.31 59 GLN B C 1
ATOM 1415 O O . GLN B 1 59 ? 1.3 11.141 5.953 1 97.31 59 GLN B O 1
ATOM 1420 N N . ASP B 1 60 ? 2.838 9.547 6.367 1 96.94 60 ASP B N 1
ATOM 1421 C CA . ASP B 1 60 ? 3.156 10.117 7.672 1 96.94 60 ASP B CA 1
ATOM 1422 C C . ASP B 1 60 ? 3.674 11.547 7.535 1 96.94 60 ASP B C 1
ATOM 1424 O O . ASP B 1 60 ? 3.301 12.43 8.312 1 96.94 60 ASP B O 1
ATOM 1428 N N . ARG B 1 61 ? 4.531 11.672 6.629 1 97.06 61 ARG B N 1
ATOM 1429 C CA . ARG B 1 61 ? 5.113 12.992 6.418 1 97.06 61 ARG B CA 1
ATOM 1430 C C . ARG B 1 61 ? 4.043 14.008 6.027 1 97.06 61 ARG B C 1
ATOM 1432 O O . ARG B 1 61 ? 4.07 15.148 6.488 1 97.06 61 ARG B O 1
ATOM 1439 N N . LEU B 1 62 ? 3.127 13.609 5.223 1 96.25 62 LEU B N 1
ATOM 1440 C CA . LEU B 1 62 ? 2.045 14.5 4.812 1 96.25 62 LEU B CA 1
ATOM 1441 C C . LEU B 1 62 ? 1.176 14.883 6.004 1 96.25 62 LEU B C 1
ATOM 1443 O O . LEU B 1 62 ? 0.745 16.031 6.117 1 96.25 62 LEU B O 1
ATOM 1447 N N . LEU B 1 63 ? 0.938 13.914 6.898 1 96.31 63 LEU B N 1
ATOM 1448 C CA . LEU B 1 63 ? 0.173 14.188 8.109 1 96.31 63 LEU B CA 1
ATOM 1449 C C . LEU B 1 63 ? 0.921 15.164 9.016 1 96.31 63 LEU B C 1
ATOM 1451 O O . LEU B 1 63 ? 0.318 16.078 9.578 1 96.31 63 LEU B O 1
ATOM 1455 N N . LEU B 1 64 ? 2.199 14.906 9.102 1 96.38 64 LEU B N 1
ATOM 1456 C CA . LEU B 1 64 ? 3.031 15.781 9.922 1 96.38 64 LEU B CA 1
ATOM 1457 C C . LEU B 1 64 ? 2.988 17.219 9.391 1 96.38 64 LEU B C 1
ATOM 1459 O O . LEU B 1 64 ? 2.867 18.156 10.172 1 96.38 64 LEU B O 1
ATOM 1463 N N . LEU B 1 65 ? 3.076 17.375 8.102 1 95.25 65 LEU B N 1
ATOM 1464 C CA . LEU B 1 65 ? 3.01 18.688 7.488 1 95.25 65 LEU B CA 1
ATOM 1465 C C . LEU B 1 65 ? 1.667 19.359 7.77 1 95.25 65 LEU B C 1
ATOM 1467 O O . LEU B 1 65 ? 1.612 20.547 8.078 1 95.25 65 LEU B O 1
ATOM 1471 N N . ALA B 1 66 ? 0.586 18.625 7.625 1 95.75 66 ALA B N 1
ATOM 1472 C CA . ALA B 1 66 ? -0.743 19.156 7.93 1 95.75 66 ALA B CA 1
ATOM 1473 C C . ALA B 1 66 ? -0.848 19.562 9.398 1 95.75 66 ALA B C 1
ATOM 1475 O O . ALA B 1 66 ? -1.421 20.609 9.727 1 95.75 66 ALA B O 1
ATOM 1476 N N . ALA B 1 67 ? -0.325 18.719 10.289 1 96.5 67 ALA B N 1
ATOM 1477 C CA . ALA B 1 67 ? -0.375 18.984 11.719 1 96.5 67 ALA B CA 1
ATOM 1478 C C . ALA B 1 67 ? 0.374 20.281 12.062 1 96.5 67 ALA B C 1
ATOM 1480 O O . ALA B 1 67 ? -0.049 21.031 12.93 1 96.5 67 ALA B O 1
ATOM 1481 N N . ASN B 1 68 ? 1.469 20.531 11.398 1 95.5 68 ASN B N 1
ATOM 1482 C CA . ASN B 1 68 ? 2.32 21.688 11.664 1 95.5 68 ASN B CA 1
ATOM 1483 C C . ASN B 1 68 ? 1.612 23 11.328 1 95.5 68 ASN B C 1
ATOM 1485 O O . ASN B 1 68 ? 2.107 24.078 11.664 1 95.5 68 ASN B O 1
ATOM 1489 N N . ALA B 1 69 ? 0.558 22.859 10.664 1 95.06 69 ALA B N 1
ATOM 1490 C CA . ALA B 1 69 ? -0.223 24.062 10.359 1 95.06 69 ALA B CA 1
ATOM 1491 C C . ALA B 1 69 ? -0.988 24.547 11.586 1 95.06 69 ALA B C 1
ATOM 1493 O O . ALA B 1 69 ? -1.532 25.641 11.594 1 95.06 69 ALA B O 1
ATOM 1494 N N . PHE B 1 70 ? -1.024 23.703 12.641 1 96.94 70 PHE B N 1
ATOM 1495 C CA . PHE B 1 70 ? -1.774 24.016 13.852 1 96.94 70 PHE B CA 1
ATOM 1496 C C . PHE B 1 70 ? -0.834 24.25 15.023 1 96.94 70 PHE B C 1
ATOM 1498 O O . PHE B 1 70 ? 0.303 23.766 15.016 1 96.94 70 PHE B O 1
ATOM 1505 N N . LYS B 1 71 ? -1.309 24.953 16.031 1 96.75 71 LYS B N 1
ATOM 1506 C CA . LYS B 1 71 ? -0.608 25.172 17.281 1 96.75 71 LYS B CA 1
ATOM 1507 C C . LYS B 1 71 ? -1.58 25.156 18.469 1 96.75 71 LYS B C 1
ATOM 1509 O O . LYS B 1 71 ? -2.756 25.484 18.312 1 96.75 71 LYS B O 1
ATOM 1514 N N . PRO B 1 72 ? -1.004 24.703 19.562 1 97.12 72 PRO B N 1
ATOM 1515 C CA . PRO B 1 72 ? -1.872 24.812 20.734 1 97.12 72 PRO B CA 1
ATOM 1516 C C . PRO B 1 72 ? -2.488 26.203 20.906 1 97.12 72 PRO B C 1
ATOM 1518 O O . PRO B 1 72 ? -1.801 27.203 20.719 1 97.12 72 PRO B O 1
ATOM 1521 N N . GLY B 1 73 ? -3.734 26.312 21.172 1 96.44 73 GLY B N 1
ATOM 1522 C CA . GLY B 1 73 ? -4.43 27.578 21.328 1 96.44 73 GLY B CA 1
ATOM 1523 C C . GLY B 1 73 ? -5.254 27.953 20.109 1 96.44 73 GLY B C 1
ATOM 1524 O O . GLY B 1 73 ? -6.141 28.812 20.188 1 96.44 73 GLY B O 1
ATOM 1525 N N . ASP B 1 74 ? -4.93 27.297 18.953 1 96.62 74 ASP B N 1
ATOM 1526 C CA . ASP B 1 74 ? -5.703 27.562 17.734 1 96.62 74 ASP B CA 1
ATOM 1527 C C . ASP B 1 74 ? -7.156 27.125 17.906 1 96.62 74 ASP B C 1
ATOM 1529 O O . ASP B 1 74 ? -7.426 26.062 18.5 1 96.62 74 ASP B O 1
ATOM 1533 N N . THR B 1 75 ? -8.078 27.984 17.422 1 97.12 75 THR B N 1
ATOM 1534 C CA . THR B 1 75 ? -9.477 27.562 17.328 1 97.12 75 THR B CA 1
ATOM 1535 C C . THR B 1 75 ? -9.719 26.828 16.016 1 97.12 75 THR B C 1
ATOM 1537 O O . THR B 1 75 ? -9.328 27.312 14.938 1 97.12 75 THR B O 1
ATOM 1540 N N . VAL B 1 76 ? -10.297 25.641 16.109 1 97.19 76 VAL B N 1
ATOM 1541 C CA . VAL B 1 76 ? -10.469 24.812 14.914 1 97.19 76 VAL B CA 1
ATOM 1542 C C . VAL B 1 76 ? -11.898 24.281 14.852 1 97.19 76 VAL B C 1
ATOM 1544 O O . VAL B 1 76 ? -12.602 24.266 15.867 1 97.19 76 VAL B O 1
ATOM 1547 N N . THR B 1 77 ? -12.375 23.969 13.664 1 97.06 77 THR B N 1
ATOM 1548 C CA . THR B 1 77 ? -13.664 23.344 13.422 1 97.06 77 THR B CA 1
ATOM 1549 C C . THR B 1 77 ? -13.484 22.031 12.656 1 97.06 77 THR B C 1
ATOM 1551 O O . THR B 1 77 ? -12.5 21.844 11.945 1 97.06 77 THR B O 1
ATOM 1554 N N . TRP B 1 78 ? -14.281 21.078 12.836 1 96.56 78 TRP B N 1
ATOM 1555 C CA . TRP B 1 78 ? -14.344 19.828 12.102 1 96.56 78 TRP B CA 1
ATOM 1556 C C . TRP B 1 78 ? -15.766 19.266 12.078 1 96.56 78 TRP B C 1
ATOM 1558 O O . TRP B 1 78 ? -16.641 19.781 12.773 1 96.56 78 TRP B O 1
ATOM 1568 N N . THR B 1 79 ? -15.953 18.359 11.133 1 95 79 THR B N 1
ATOM 1569 C CA . THR B 1 79 ? -17.25 17.688 11.047 1 95 79 THR B CA 1
ATOM 1570 C C . THR B 1 79 ? -17.188 16.312 11.711 1 95 79 THR B C 1
ATOM 1572 O O . THR B 1 79 ? -16.328 15.5 11.391 1 95 79 THR B O 1
ATOM 1575 N N . ASP B 1 80 ? -18.094 16.172 12.656 1 87.5 80 ASP B N 1
ATOM 1576 C CA . ASP B 1 80 ? -18.094 14.891 13.344 1 87.5 80 ASP B CA 1
ATOM 1577 C C . ASP B 1 80 ? -18.766 13.812 12.492 1 87.5 80 ASP B C 1
ATOM 1579 O O . ASP B 1 80 ? -19.156 14.07 11.352 1 87.5 80 ASP B O 1
ATOM 1583 N N . LYS B 1 81 ? -18.766 12.641 12.922 1 89.12 81 LYS B N 1
ATOM 1584 C CA . LYS B 1 81 ? -19.297 11.492 12.188 1 89.12 81 LYS B CA 1
ATOM 1585 C C . LYS B 1 81 ? -20.781 11.672 11.891 1 89.12 81 LYS B C 1
ATOM 1587 O O . LYS B 1 81 ? -21.312 11.047 10.977 1 89.12 81 LYS B O 1
ATOM 1592 N N . ARG B 1 82 ? -21.438 12.461 12.648 1 91.19 82 ARG B N 1
ATOM 1593 C CA . ARG B 1 82 ? -22.875 12.719 12.469 1 91.19 82 ARG B CA 1
ATOM 1594 C C . ARG B 1 82 ? -23.094 13.867 11.492 1 91.19 82 ARG B C 1
ATOM 1596 O O . ARG B 1 82 ? -24.25 14.227 11.211 1 91.19 82 ARG B O 1
ATOM 1603 N N . GLY B 1 83 ? -22.094 14.438 10.992 1 92.19 83 GLY B N 1
ATOM 1604 C CA . GLY B 1 83 ? -22.203 15.539 10.047 1 92.19 83 GLY B CA 1
ATOM 1605 C C . GLY B 1 83 ? -22.281 16.906 10.711 1 92.19 83 GLY B C 1
ATOM 1606 O O . GLY B 1 83 ? -22.453 17.922 10.039 1 92.19 83 GLY B O 1
ATOM 1607 N N . ASN B 1 84 ? -22.172 16.859 12.016 1 93 84 ASN B N 1
ATOM 1608 C CA . ASN B 1 84 ? -22.234 18.125 12.75 1 93 84 ASN B CA 1
ATOM 1609 C C . ASN B 1 84 ? -20.891 18.828 12.766 1 93 84 ASN B C 1
ATOM 1611 O O . ASN B 1 84 ? -19.844 18.188 12.898 1 93 84 ASN B O 1
ATOM 1615 N N . GLN B 1 85 ? -21 20.047 12.547 1 94.25 85 GLN B N 1
ATOM 1616 C CA . GLN B 1 85 ? -19.797 20.859 12.664 1 94.25 85 GLN B CA 1
ATOM 1617 C C . GLN B 1 85 ? -19.484 21.172 14.133 1 94.25 85 GLN B C 1
ATOM 1619 O O . GLN B 1 85 ? -20.328 21.734 14.844 1 94.25 85 GLN B O 1
ATOM 1624 N N . GLU B 1 86 ? -18.312 20.734 14.602 1 94 86 GLU B N 1
ATOM 1625 C CA . GLU B 1 86 ? -17.859 21 15.961 1 94 86 GLU B CA 1
ATOM 1626 C C . GLU B 1 86 ? -16.75 22.047 15.977 1 94 86 GLU B C 1
ATOM 1628 O O . GLU B 1 86 ? -16.078 22.25 14.969 1 94 86 GLU B O 1
ATOM 1633 N N . ARG B 1 87 ? -16.719 22.703 17.125 1 94.81 87 ARG B N 1
ATOM 1634 C CA . ARG B 1 87 ? -15.68 23.703 17.328 1 94.81 87 ARG B CA 1
ATOM 1635 C C . ARG B 1 87 ? -14.898 23.422 18.609 1 94.81 87 ARG B C 1
ATOM 1637 O O . ARG B 1 87 ? -15.484 23 19.609 1 94.81 87 ARG B O 1
ATOM 1644 N N . GLY B 1 88 ? -13.57 23.641 18.484 1 96 88 GLY B N 1
ATOM 1645 C CA . GLY B 1 88 ? -12.727 23.438 19.656 1 96 88 GLY B CA 1
ATOM 1646 C C . GLY B 1 88 ? -11.391 24.141 19.562 1 96 88 GLY B C 1
ATOM 1647 O O . GLY B 1 88 ? -11.148 24.906 18.609 1 96 88 GLY B O 1
ATOM 1648 N N . THR B 1 89 ? -10.641 23.984 20.703 1 97.25 89 THR B N 1
ATOM 1649 C CA . THR B 1 89 ? -9.312 24.562 20.781 1 97.25 89 THR B CA 1
ATOM 1650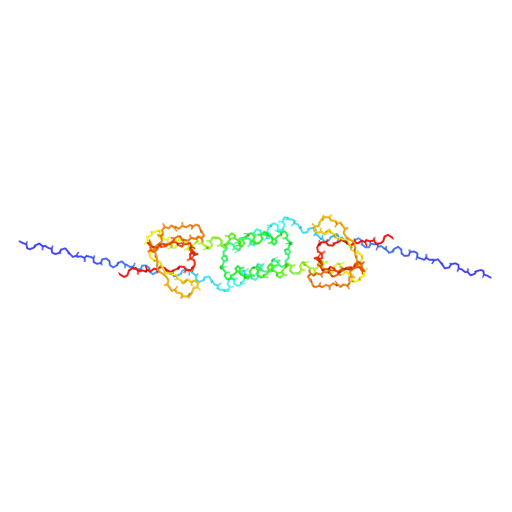 C C . THR B 1 89 ? -8.242 23.484 20.781 1 97.25 89 THR B C 1
ATOM 1652 O O . THR B 1 89 ? -8.391 22.469 21.469 1 97.25 89 THR B O 1
ATOM 1655 N N . VAL B 1 90 ? -7.188 23.719 20.016 1 97.69 90 VAL B N 1
ATOM 1656 C CA . VAL B 1 90 ? -6.086 22.766 19.953 1 97.69 90 VAL B CA 1
ATOM 1657 C C . VAL B 1 90 ? -5.359 22.734 21.297 1 97.69 90 VAL B C 1
ATOM 1659 O O . VAL B 1 90 ? -4.867 23.766 21.766 1 97.69 90 VAL B O 1
ATOM 1662 N N . LYS B 1 91 ? -5.359 21.641 21.922 1 97.62 91 LYS B N 1
ATOM 1663 C CA . LYS B 1 91 ? -4.629 21.438 23.172 1 97.62 91 LYS B CA 1
ATOM 1664 C C . LYS B 1 91 ? -3.188 21.016 22.891 1 97.62 91 LYS B C 1
ATOM 1666 O O . LYS B 1 91 ? -2.266 21.469 23.594 1 97.62 91 LYS B O 1
ATOM 1671 N N . LYS B 1 92 ? -3.053 20.094 21.906 1 97.69 92 LYS B N 1
ATOM 1672 C CA . LYS B 1 92 ? -1.757 19.5 21.594 1 97.69 92 LYS B CA 1
ATOM 1673 C C . LYS B 1 92 ? -1.698 19.031 20.141 1 97.69 92 LYS B C 1
ATOM 1675 O O . LYS B 1 92 ? -2.674 18.484 19.625 1 97.69 92 LYS B O 1
ATOM 1680 N N . VAL B 1 93 ? -0.55 19.312 19.625 1 97.94 93 VAL B N 1
ATOM 1681 C CA . VAL B 1 93 ? -0.317 18.844 18.266 1 97.94 93 VAL B CA 1
ATOM 1682 C C . VAL B 1 93 ? 0.627 17.641 18.297 1 97.94 93 VAL B C 1
ATOM 1684 O O . VAL B 1 93 ? 1.793 17.766 18.672 1 97.94 93 VAL B O 1
ATOM 1687 N N . ASN B 1 94 ? 0.126 16.484 17.859 1 96.5 94 ASN B N 1
ATOM 1688 C CA . ASN B 1 94 ? 0.932 15.273 17.75 1 96.5 94 ASN B CA 1
ATOM 1689 C C . ASN B 1 94 ? 1.482 15.078 16.344 1 96.5 94 ASN B C 1
ATOM 1691 O O . ASN B 1 94 ? 1.243 15.906 15.461 1 96.5 94 ASN B O 1
ATOM 1695 N N . GLN B 1 95 ? 2.188 14.07 16.188 1 93.62 95 GLN B N 1
ATOM 1696 C CA . GLN B 1 95 ? 2.809 13.82 14.898 1 93.62 95 GLN B CA 1
ATOM 1697 C C . GLN B 1 95 ? 1.759 13.516 13.836 1 93.62 95 GLN B C 1
ATOM 1699 O O . GLN B 1 95 ? 1.852 14.008 12.703 1 93.62 95 GLN B O 1
ATOM 1704 N N . LYS B 1 96 ? 0.708 12.766 14.219 1 94.19 96 LYS B N 1
ATOM 1705 C CA . LYS B 1 96 ? -0.254 12.289 13.227 1 94.19 96 LYS B CA 1
ATOM 1706 C C . LYS B 1 96 ? -1.664 12.773 13.555 1 94.19 96 LYS B C 1
ATOM 1708 O O . LYS B 1 96 ? -2.594 12.562 12.773 1 94.19 96 LYS B O 1
ATOM 1713 N N . THR B 1 97 ? -1.772 13.344 14.727 1 96.94 97 THR B N 1
ATOM 1714 C CA . THR B 1 97 ? -3.092 13.789 15.164 1 96.94 97 THR B CA 1
ATOM 1715 C C . THR B 1 97 ? -2.992 15.109 15.922 1 96.94 97 THR B C 1
ATOM 1717 O O . THR B 1 97 ? -1.893 15.586 16.203 1 96.94 97 THR B O 1
ATOM 1720 N N . VAL B 1 98 ? -4.18 15.711 16.125 1 98 98 VAL B N 1
ATOM 1721 C CA . VAL B 1 98 ? -4.305 16.938 16.922 1 98 98 VAL B CA 1
ATOM 1722 C C . VAL B 1 98 ? -5.316 16.719 18.047 1 98 98 VAL B C 1
ATOM 1724 O O . VAL B 1 98 ? -6.426 16.234 17.797 1 98 98 VAL B O 1
ATOM 1727 N N . ALA B 1 99 ? -4.93 17 19.25 1 98.12 99 ALA B N 1
ATOM 1728 C CA . ALA B 1 99 ? -5.855 16.969 20.375 1 98.12 99 ALA B CA 1
ATOM 1729 C C . ALA B 1 99 ? -6.633 18.281 20.484 1 98.12 99 ALA B C 1
ATOM 1731 O O . ALA B 1 99 ? -6.035 19.359 20.578 1 98.12 99 ALA B O 1
ATOM 1732 N N . V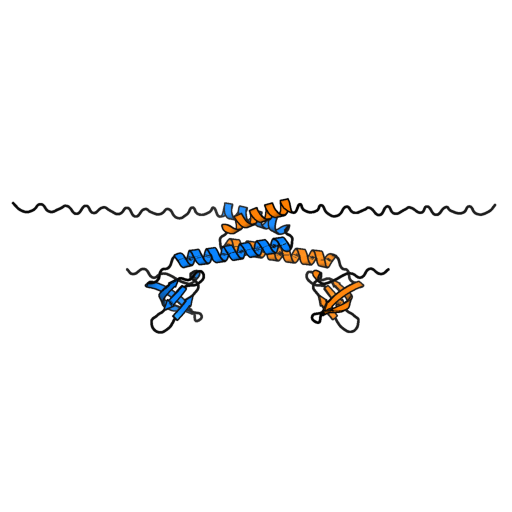AL B 1 100 ? -7.902 18.141 20.438 1 97.5 100 VAL B N 1
ATOM 1733 C CA . VAL B 1 100 ? -8.781 19.297 20.469 1 97.5 100 VAL B CA 1
ATOM 1734 C C . VAL B 1 100 ? -9.758 19.188 21.641 1 97.5 100 VAL B C 1
ATOM 1736 O O . VAL B 1 100 ? -10.25 18.094 21.938 1 97.5 100 VAL B O 1
ATOM 1739 N N . THR B 1 101 ? -10.016 20.312 22.297 1 96.56 101 THR B N 1
ATOM 1740 C CA . THR B 1 101 ? -10.93 20.328 23.438 1 96.56 101 THR B CA 1
ATOM 1741 C C . THR B 1 101 ? -11.922 21.484 23.312 1 96.56 101 THR B C 1
ATOM 1743 O O . THR B 1 101 ? -11.625 22.5 22.703 1 96.56 101 THR B O 1
ATOM 1746 N N . ASN B 1 102 ? -13.273 21.188 23.672 1 91.5 102 ASN B N 1
ATOM 1747 C CA . ASN B 1 102 ? -14.219 22.281 23.859 1 91.5 102 ASN B CA 1
ATOM 1748 C C . ASN B 1 102 ? -14.578 22.469 25.328 1 91.5 102 ASN B C 1
ATOM 1750 O O . ASN B 1 102 ? -15.625 23.031 25.641 1 91.5 102 ASN B O 1
ATOM 1754 N N . HIS B 1 103 ? -13.766 22.25 26.281 1 82.31 103 HIS B N 1
ATOM 1755 C CA . HIS B 1 103 ? -13.914 22.359 27.719 1 82.31 103 HIS B CA 1
ATOM 1756 C C . HIS B 1 103 ? -14.711 21.188 28.281 1 82.31 103 HIS B C 1
ATOM 1758 O O . HIS B 1 103 ? -14.508 20.797 29.438 1 82.31 103 HIS B O 1
ATOM 1764 N N . HIS B 1 104 ? -15.656 20.562 27.469 1 88.25 104 HIS B N 1
ATOM 1765 C CA . HIS B 1 104 ? -16.484 19.469 27.969 1 88.25 104 HIS B CA 1
ATOM 1766 C C . HIS B 1 104 ? -15.938 18.109 27.547 1 88.25 104 HIS B C 1
ATOM 1768 O O . HIS B 1 104 ? -16.109 17.125 28.25 1 88.25 104 HIS B O 1
ATOM 1774 N N . ALA B 1 105 ? -15.281 18.141 26.391 1 91.06 105 ALA B N 1
ATOM 1775 C CA . ALA B 1 105 ? -14.797 16.891 25.828 1 91.06 105 ALA B CA 1
ATOM 1776 C C . ALA B 1 105 ? -13.492 17.094 25.078 1 91.06 105 ALA B C 1
ATOM 1778 O O . ALA B 1 105 ? -13.102 18.219 24.781 1 91.06 105 ALA B O 1
ATOM 1779 N N . GLU B 1 106 ? -12.727 15.984 24.938 1 94.75 106 GLU B N 1
ATOM 1780 C CA . GLU B 1 106 ? -11.484 16 24.188 1 94.75 106 GLU B CA 1
ATOM 1781 C C . GLU B 1 106 ? -11.523 15 23.031 1 94.75 106 GLU B C 1
ATOM 1783 O O . GLU B 1 106 ? -12.031 13.891 23.188 1 94.75 106 GLU B O 1
ATOM 1788 N N . TRP B 1 107 ? -11.023 15.477 21.875 1 94.88 107 TRP B N 1
ATOM 1789 C CA . TRP B 1 107 ? -10.961 14.641 20.688 1 94.88 107 TRP B CA 1
ATOM 1790 C C . TRP B 1 107 ? -9.539 14.586 20.125 1 94.88 107 TRP B C 1
ATOM 1792 O O . TRP B 1 107 ? -8.766 15.523 20.297 1 94.88 107 TRP B O 1
ATOM 1802 N N . THR B 1 108 ? -9.188 13.484 19.625 1 95.94 108 THR B N 1
ATOM 1803 C CA . THR B 1 108 ? -8 13.352 18.797 1 95.94 108 THR B CA 1
ATOM 1804 C C . THR B 1 108 ? -8.375 13.234 17.328 1 95.94 108 THR B C 1
ATOM 1806 O O . THR B 1 108 ? -8.969 12.227 16.906 1 95.94 108 THR B O 1
ATOM 1809 N N . ILE B 1 109 ? -8.039 14.258 16.594 1 96.75 109 ILE B N 1
ATOM 1810 C CA . ILE B 1 109 ? -8.547 14.367 15.234 1 96.75 109 ILE B CA 1
ATOM 1811 C C . ILE B 1 109 ? -7.375 14.438 14.25 1 96.75 109 ILE B C 1
ATOM 1813 O O . ILE B 1 109 ? -6.332 15.016 14.562 1 96.75 109 ILE B O 1
ATOM 1817 N N . SER B 1 110 ? -7.582 13.859 13.055 1 97.12 110 SER B N 1
ATOM 1818 C CA . SER B 1 110 ? -6.609 14.031 11.984 1 97.12 110 SER B CA 1
ATOM 1819 C C . SER B 1 110 ? -6.484 15.5 11.578 1 97.12 110 SER B C 1
ATOM 1821 O O . SER B 1 110 ? -7.492 16.188 11.398 1 97.12 110 SER B O 1
ATOM 1823 N N . PRO B 1 111 ? -5.273 15.977 11.438 1 97.38 111 PRO B N 1
ATOM 1824 C CA . PRO B 1 111 ? -5.086 17.375 11.055 1 97.38 111 PRO B CA 1
ATOM 1825 C C . PRO B 1 111 ? -5.785 17.719 9.742 1 97.38 111 PRO B C 1
ATOM 1827 O O . PRO B 1 111 ? -6.199 18.875 9.539 1 97.38 111 PRO B O 1
ATOM 1830 N N . VAL B 1 112 ? -5.934 16.75 8.859 1 95.25 112 VAL B N 1
ATOM 1831 C CA . VAL B 1 112 ? -6.484 17.016 7.535 1 95.25 112 VAL B CA 1
ATOM 1832 C C . VAL B 1 112 ? -7.988 17.266 7.641 1 95.25 112 VAL B C 1
ATOM 1834 O O . VAL B 1 112 ? -8.602 17.781 6.707 1 95.25 112 VAL B O 1
ATOM 1837 N N . LEU B 1 113 ? -8.578 16.922 8.711 1 95.88 113 LEU B N 1
ATOM 1838 C CA . LEU B 1 113 ? -10.016 17.125 8.906 1 95.88 113 LEU B CA 1
ATOM 1839 C C . LEU B 1 113 ? -10.289 18.453 9.586 1 95.88 113 LEU B C 1
ATOM 1841 O O . LEU B 1 113 ? -11.445 18.891 9.68 1 95.88 113 LEU B O 1
ATOM 1845 N N . LEU B 1 114 ? -9.297 19.109 10.016 1 97.06 114 LEU B N 1
ATOM 1846 C CA . LEU B 1 114 ? -9.445 20.328 10.797 1 97.06 114 LEU B CA 1
ATOM 1847 C C . LEU B 1 114 ? -9.367 21.562 9.898 1 97.06 114 LEU B C 1
ATOM 1849 O O . LEU B 1 114 ? -8.641 21.562 8.906 1 97.06 114 LEU B O 1
ATOM 1853 N N . LYS B 1 115 ? -10.125 22.547 10.328 1 96.44 115 LYS B N 1
ATOM 1854 C CA . LYS B 1 115 ? -10.055 23.875 9.711 1 96.44 115 LYS B CA 1
ATOM 1855 C C . LYS B 1 115 ? -9.82 24.953 10.758 1 96.44 115 LYS B C 1
ATOM 1857 O O . LYS B 1 115 ? -10.516 25 11.781 1 96.44 115 LYS B O 1
ATOM 1862 N N . LYS B 1 116 ? -8.82 25.703 10.539 1 94.75 116 LYS B N 1
ATOM 1863 C CA . LYS B 1 116 ? -8.516 26.812 11.453 1 94.75 116 LYS B CA 1
ATOM 1864 C C . LYS B 1 116 ? -9.547 27.922 11.32 1 94.75 116 LYS B C 1
ATOM 1866 O O . LYS B 1 116 ? -9.938 28.297 10.211 1 94.75 116 LYS B O 1
ATOM 1871 N N . VAL B 1 117 ? -10.031 28.422 12.484 1 92.25 117 VAL B N 1
ATOM 1872 C CA . VAL B 1 117 ? -10.945 29.547 12.5 1 92.25 117 VAL B CA 1
ATOM 1873 C C . VAL B 1 117 ? -10.172 30.844 12.781 1 92.25 117 VAL B C 1
ATOM 1875 O O . VAL B 1 117 ? -9.477 30.938 13.789 1 92.25 117 VAL B O 1
ATOM 1878 N N . GLU B 1 118 ? -9.961 31.703 11.75 1 82.25 118 GLU B N 1
ATOM 1879 C CA . GLU B 1 118 ? -9.289 32.969 11.93 1 82.25 118 GLU B CA 1
ATOM 1880 C C . GLU B 1 118 ? -10.141 33.938 12.758 1 82.25 118 GLU B C 1
ATOM 1882 O O . GLU B 1 118 ? -11.367 33.938 12.633 1 82.25 118 GLU B O 1
ATOM 1887 N N . ARG B 1 119 ? -9.664 34.344 13.969 1 70.12 119 ARG B N 1
ATOM 1888 C CA . ARG B 1 119 ? -10.352 35.406 14.688 1 70.12 119 ARG B CA 1
ATOM 1889 C C . ARG B 1 119 ? -10.336 36.719 13.891 1 70.12 119 ARG B C 1
ATOM 1891 O O . ARG B 1 119 ? -9.305 37.125 13.352 1 70.12 119 ARG B O 1
ATOM 1898 N N . LYS B 1 120 ? -11.57 37.219 13.336 1 55.06 120 LYS B N 1
ATOM 1899 C CA . LYS B 1 120 ? -11.703 38.594 12.922 1 55.06 120 LYS B CA 1
ATOM 1900 C C . LYS B 1 120 ? -11.461 39.531 14.102 1 55.06 120 LYS B C 1
ATOM 1902 O O . LYS B 1 120 ? -11.773 39.219 15.242 1 55.06 120 LYS B O 1
#

Radius of gyration: 31.95 Å; Cα contacts (8 Å, |Δi|>4): 284; chains: 2; bounding box: 45×138×74 Å

Secondary structure (DSSP, 8-state):
-------------------------HHHHHHHHHHHHHHHTT--HHHHHHHHHHHHHHHHHHHHHHHTT--TT-EEEEE-TTS-EEEEEEEEE-SS-EEEE-SS-EEEE-GGG-EE----/-------------------------HHHHHHHHHHHHHHHTT--HHHHHHHHHHHHHHHHHHHHHHHTT--TT-EEEEE-TTS-EEEEEEEEE-SS-EEEE-SS-EEEE-GGG-EE----

Organism: Micromonas commoda (strain RCC299 / NOUM17 / CCMP2709) (NCBI:txid296587)